Protein AF-A0A956GKR4-F1 (afdb_monomer_lite)

Structure (mmCIF, N/CA/C/O backbone):
data_AF-A0A956GKR4-F1
#
_entry.id   AF-A0A956GKR4-F1
#
loop_
_atom_site.group_PDB
_atom_site.id
_atom_site.type_symbol
_atom_site.label_atom_id
_atom_site.label_alt_id
_atom_site.label_comp_id
_atom_site.label_asym_id
_atom_site.label_entity_id
_atom_site.label_seq_id
_atom_site.pdbx_PDB_ins_code
_atom_site.Cartn_x
_atom_site.Cartn_y
_atom_site.Cartn_z
_atom_site.occupancy
_atom_site.B_iso_or_equiv
_atom_site.auth_seq_id
_atom_site.auth_comp_id
_atom_site.auth_asym_id
_atom_site.auth_atom_id
_atom_site.pdbx_PDB_model_num
ATOM 1 N N . ASP A 1 1 ? 2.010 16.817 -21.336 1.00 62.50 1 ASP A N 1
ATOM 2 C CA . ASP A 1 1 ? 2.614 15.878 -20.380 1.00 62.50 1 ASP A CA 1
ATOM 3 C C . ASP A 1 1 ? 1.506 14.964 -19.866 1.00 62.50 1 ASP A C 1
ATOM 5 O O . ASP A 1 1 ? 0.380 15.438 -19.723 1.00 62.50 1 ASP A O 1
ATOM 9 N N . ALA A 1 2 ? 1.746 13.662 -19.707 1.00 58.62 2 ALA A N 1
ATOM 10 C CA . ALA A 1 2 ? 0.707 12.741 -19.226 1.00 58.62 2 ALA A CA 1
ATOM 11 C C . ALA A 1 2 ? 0.366 12.996 -17.746 1.00 58.62 2 ALA A C 1
ATOM 13 O O . ALA A 1 2 ? -0.744 12.688 -17.323 1.00 58.62 2 ALA A O 1
ATOM 14 N N . LEU A 1 3 ? 1.290 13.628 -17.016 1.00 61.81 3 LEU A N 1
ATOM 15 C CA . LEU A 1 3 ? 1.188 13.967 -15.597 1.00 61.81 3 LEU A CA 1
ATOM 16 C C . LEU A 1 3 ? 1.041 15.476 -15.347 1.00 61.81 3 LEU A C 1
ATOM 18 O O . LEU A 1 3 ? 1.285 15.950 -14.243 1.00 61.81 3 LEU A O 1
ATOM 22 N N . ASP A 1 4 ? 0.606 16.232 -16.360 1.00 69.06 4 ASP A N 1
ATOM 23 C CA . ASP A 1 4 ? 0.391 17.675 -16.233 1.00 69.06 4 ASP A CA 1
ATOM 24 C C . ASP A 1 4 ? -0.663 17.986 -15.147 1.00 69.06 4 ASP A C 1
ATOM 26 O O . ASP A 1 4 ? -1.840 17.670 -15.350 1.00 69.06 4 ASP A O 1
ATOM 30 N N . PRO A 1 5 ? -0.297 18.635 -14.022 1.00 64.94 5 PRO A N 1
ATOM 31 C CA . PRO A 1 5 ? -1.234 18.940 -12.944 1.00 64.94 5 PRO A CA 1
ATOM 32 C C . PRO A 1 5 ? -2.287 19.984 -13.340 1.00 64.94 5 PRO A C 1
ATOM 34 O O . PRO A 1 5 ? -3.280 20.139 -12.632 1.00 64.94 5 PRO A O 1
ATOM 37 N N . ALA A 1 6 ? -2.113 20.694 -14.462 1.00 76.50 6 ALA A N 1
ATOM 38 C CA . ALA A 1 6 ? -3.145 21.576 -15.004 1.00 76.50 6 ALA A CA 1
ATOM 39 C C . ALA A 1 6 ? -4.349 20.798 -15.567 1.00 76.50 6 ALA A C 1
ATOM 41 O O . ALA A 1 6 ? -5.410 21.384 -15.795 1.00 76.50 6 ALA A O 1
ATOM 42 N N . ARG A 1 7 ? -4.204 19.485 -15.792 1.00 76.44 7 ARG A N 1
ATOM 43 C CA . ARG A 1 7 ? -5.294 18.604 -16.213 1.00 76.44 7 ARG A CA 1
ATOM 44 C C . ARG A 1 7 ? -6.119 18.184 -14.988 1.00 76.44 7 ARG A C 1
ATOM 46 O O . ARG A 1 7 ? -5.559 17.559 -14.085 1.00 76.44 7 ARG A O 1
ATOM 53 N N . PRO A 1 8 ? -7.432 18.474 -14.936 1.00 72.38 8 PRO A N 1
ATOM 54 C CA . PRO A 1 8 ? -8.274 18.159 -13.777 1.00 72.38 8 PRO A CA 1
ATOM 55 C C . PRO A 1 8 ? -8.243 16.681 -13.374 1.00 72.38 8 PRO A C 1
ATOM 57 O O . PRO A 1 8 ? -8.244 16.357 -12.188 1.00 72.38 8 PRO A O 1
ATOM 60 N N . GLU A 1 9 ? -8.167 15.784 -14.357 1.00 68.38 9 GLU A N 1
ATOM 61 C CA . GLU A 1 9 ? -8.080 14.343 -14.144 1.00 68.38 9 GLU A CA 1
ATOM 62 C C . GLU A 1 9 ? -6.763 13.906 -13.495 1.00 68.38 9 GLU A C 1
ATOM 64 O O . GLU A 1 9 ? -6.751 12.895 -12.810 1.00 68.38 9 GLU A O 1
ATOM 69 N N . VAL A 1 10 ? -5.677 14.667 -13.666 1.00 65.88 10 VAL A N 1
ATOM 70 C CA . VAL A 1 10 ? -4.372 14.406 -13.039 1.00 65.88 10 VAL A CA 1
ATOM 71 C C . VAL A 1 10 ? -4.286 15.074 -11.668 1.00 65.88 10 VAL A C 1
ATOM 73 O O . VAL A 1 10 ? -3.744 14.492 -10.729 1.00 65.88 10 VAL A O 1
ATOM 76 N N . ALA A 1 11 ? -4.861 16.272 -11.523 1.00 66.56 11 ALA A N 1
ATOM 77 C CA . ALA A 1 11 ? -4.880 17.012 -10.264 1.00 66.56 11 ALA A CA 1
ATOM 78 C C . ALA A 1 11 ? -5.509 16.198 -9.119 1.00 66.56 11 ALA A C 1
ATOM 80 O O . ALA A 1 11 ? -5.019 16.239 -7.995 1.00 66.56 11 ALA A O 1
ATOM 81 N N . ALA A 1 12 ? -6.535 15.393 -9.415 1.00 61.25 12 ALA A N 1
ATOM 82 C CA . ALA A 1 12 ? -7.174 14.512 -8.437 1.00 61.25 12 ALA A CA 1
ATOM 83 C C . ALA A 1 12 ? -6.245 13.404 -7.893 1.00 61.25 12 ALA A C 1
ATOM 85 O O . ALA A 1 12 ? -6.432 12.953 -6.763 1.00 61.25 12 ALA A O 1
ATOM 86 N N . PHE A 1 13 ? -5.222 12.988 -8.651 1.00 63.50 13 PHE A N 1
ATOM 87 C CA . PHE A 1 13 ? -4.235 11.998 -8.198 1.00 63.50 13 PHE A CA 1
ATOM 88 C C . PHE A 1 13 ? -3.152 12.603 -7.294 1.00 63.50 13 PHE A C 1
ATOM 90 O O . PHE A 1 13 ? -2.460 11.868 -6.588 1.00 63.50 13 PHE A O 1
ATOM 97 N N . ARG A 1 14 ? -3.005 13.934 -7.277 1.00 70.62 14 ARG A N 1
ATOM 98 C CA . ARG A 1 14 ? -1.993 14.647 -6.489 1.00 70.62 14 ARG A CA 1
ATOM 99 C C . ARG A 1 14 ? -2.631 15.307 -5.271 1.00 70.62 14 ARG A C 1
ATOM 101 O O . ARG A 1 14 ? -3.034 16.465 -5.305 1.00 70.62 14 ARG A O 1
ATOM 108 N N . ARG A 1 15 ? -2.701 14.562 -4.166 1.00 71.38 15 ARG A N 1
ATOM 109 C CA . ARG A 1 15 ? -3.055 15.116 -2.849 1.00 71.38 15 ARG A CA 1
ATOM 110 C C . ARG A 1 15 ? -1.782 15.586 -2.128 1.00 71.38 15 ARG A C 1
ATOM 112 O O . ARG A 1 15 ? -0.771 14.885 -2.222 1.00 71.38 15 ARG A O 1
ATOM 119 N N . PRO A 1 16 ? -1.798 16.728 -1.410 1.00 76.12 16 PRO A N 1
ATOM 120 C CA . PRO A 1 16 ? -0.653 17.171 -0.624 1.00 76.12 16 PRO A CA 1
ATOM 121 C C . PRO A 1 16 ? -0.179 16.066 0.310 1.00 76.12 16 PRO A C 1
ATOM 123 O O . PRO A 1 16 ? -0.953 15.513 1.090 1.00 76.12 16 PRO A O 1
ATOM 126 N N . GLY A 1 17 ? 1.099 15.722 0.201 1.00 72.25 17 GLY A N 1
ATOM 127 C CA . GLY A 1 17 ? 1.659 14.633 0.976 1.00 72.25 17 GLY A CA 1
ATOM 128 C C . GLY A 1 17 ? 1.062 13.259 0.649 1.00 72.25 17 GLY A C 1
ATOM 129 O O . GLY A 1 17 ? 0.965 12.425 1.547 1.00 72.25 17 GLY A O 1
ATOM 130 N N . ALA A 1 18 ? 0.681 12.996 -0.599 1.00 77.00 18 ALA A N 1
ATOM 131 C CA . ALA A 1 18 ? 0.476 11.641 -1.102 1.00 77.00 18 ALA A CA 1
ATOM 132 C C . ALA A 1 18 ? 1.811 10.970 -1.470 1.00 77.00 18 ALA A C 1
ATOM 134 O O . ALA A 1 18 ? 2.838 11.628 -1.638 1.00 77.00 18 ALA A O 1
ATOM 135 N N . TRP A 1 19 ? 1.790 9.643 -1.589 1.00 80.44 19 TRP A N 1
ATOM 136 C CA . TRP A 1 19 ? 2.869 8.876 -2.212 1.00 80.44 19 TRP A CA 1
ATOM 137 C C . TRP A 1 19 ? 2.606 8.737 -3.713 1.00 80.44 19 TRP A C 1
ATOM 139 O O . TRP A 1 19 ? 1.470 8.487 -4.112 1.00 80.44 19 TRP A O 1
ATOM 149 N N . LEU A 1 20 ? 3.653 8.863 -4.532 1.00 83.31 20 LEU A N 1
ATOM 150 C CA . LEU A 1 20 ? 3.603 8.537 -5.957 1.00 83.31 20 LEU A CA 1
ATOM 151 C C . LEU A 1 20 ? 4.191 7.145 -6.165 1.00 83.31 20 LEU A C 1
ATOM 153 O O . LEU A 1 20 ? 5.337 6.879 -5.809 1.00 83.31 20 LEU A O 1
ATOM 157 N N . MET A 1 21 ? 3.412 6.261 -6.769 1.00 85.06 21 MET A N 1
ATOM 158 C CA . MET A 1 21 ? 3.828 4.900 -7.065 1.00 85.06 21 MET A CA 1
ATOM 159 C C . MET A 1 21 ? 3.825 4.680 -8.571 1.00 85.06 21 MET A C 1
ATOM 161 O O . MET A 1 21 ? 2.831 4.966 -9.234 1.00 85.06 21 MET A O 1
ATOM 165 N N . ILE A 1 22 ? 4.923 4.148 -9.105 1.00 87.81 22 ILE A N 1
ATOM 166 C CA . ILE A 1 22 ? 5.060 3.809 -10.525 1.00 87.81 22 ILE A CA 1
ATOM 167 C C . ILE A 1 22 ? 5.425 2.334 -10.702 1.00 87.81 22 ILE A C 1
ATOM 169 O O . ILE A 1 22 ? 6.529 1.926 -10.346 1.00 87.81 22 ILE A O 1
ATOM 173 N N . LEU A 1 23 ? 4.498 1.546 -11.250 1.00 89.69 23 LEU A N 1
ATOM 174 C CA . LEU A 1 23 ? 4.730 0.150 -11.612 1.00 89.69 23 LEU A CA 1
ATOM 175 C C . LEU A 1 23 ? 4.866 0.057 -13.128 1.00 89.69 23 LEU A C 1
ATOM 177 O O . LEU A 1 23 ? 3.920 0.358 -13.854 1.00 89.69 23 LEU A O 1
ATOM 181 N N . VAL A 1 24 ? 6.037 -0.359 -13.592 1.00 90.81 24 VAL A N 1
ATOM 182 C CA . VAL A 1 24 ? 6.304 -0.640 -15.003 1.00 90.81 24 VAL A CA 1
ATOM 183 C C . VAL A 1 24 ? 6.349 -2.148 -15.177 1.00 90.81 24 VAL A C 1
ATOM 185 O O . VAL A 1 24 ? 7.103 -2.820 -14.479 1.00 90.81 24 VAL A O 1
ATOM 188 N N . ILE A 1 25 ? 5.538 -2.677 -16.088 1.00 91.06 25 ILE A N 1
ATOM 189 C CA . ILE A 1 25 ? 5.545 -4.092 -16.459 1.00 91.06 25 ILE A CA 1
ATOM 190 C C . ILE A 1 25 ? 5.730 -4.145 -17.967 1.00 91.06 25 ILE A C 1
ATOM 192 O O . ILE A 1 25 ? 4.855 -3.677 -18.694 1.00 91.06 25 ILE A O 1
ATOM 196 N N . ASP A 1 26 ? 6.853 -4.686 -18.422 1.00 92.06 26 ASP A N 1
ATOM 197 C CA . ASP A 1 26 ? 7.157 -4.775 -19.847 1.00 92.06 26 ASP A CA 1
ATOM 198 C C . ASP A 1 26 ? 7.968 -6.038 -20.154 1.00 92.06 26 ASP A C 1
ATOM 200 O O . ASP A 1 26 ? 8.811 -6.451 -19.366 1.00 92.06 26 ASP A O 1
ATOM 204 N N . ALA A 1 27 ? 7.702 -6.679 -21.288 1.00 89.31 27 ALA A N 1
ATOM 205 C CA . ALA A 1 27 ? 8.495 -7.815 -21.754 1.00 89.31 27 ALA A CA 1
ATOM 206 C C . ALA A 1 27 ? 9.755 -7.365 -22.510 1.00 89.31 27 ALA A C 1
ATOM 208 O O . ALA A 1 27 ? 10.691 -8.150 -22.660 1.00 89.31 27 ALA A O 1
ATOM 209 N N . GLU A 1 28 ? 9.776 -6.119 -22.984 1.00 92.38 28 GLU A N 1
ATOM 210 C CA . GLU A 1 28 ? 10.852 -5.532 -23.777 1.00 92.38 28 GLU A CA 1
ATOM 211 C C . GLU A 1 28 ? 11.486 -4.337 -23.039 1.00 92.38 28 GLU A C 1
ATOM 213 O O . GLU A 1 28 ? 10.979 -3.866 -22.020 1.00 92.38 28 GLU A O 1
ATOM 218 N N . ASP A 1 29 ? 12.638 -3.857 -23.521 1.00 92.38 29 ASP A N 1
ATOM 219 C CA . ASP A 1 29 ? 13.209 -2.611 -22.995 1.00 92.38 29 ASP A CA 1
ATOM 220 C C . ASP A 1 29 ? 12.406 -1.398 -23.483 1.00 92.38 29 ASP A C 1
ATOM 222 O O . ASP A 1 29 ? 11.760 -1.420 -24.532 1.00 92.38 29 ASP A O 1
ATOM 226 N N . ASP A 1 30 ? 12.501 -0.301 -22.741 1.00 90.06 30 ASP A N 1
ATOM 227 C CA . ASP A 1 30 ? 11.805 0.939 -23.056 1.00 90.06 30 ASP A CA 1
ATOM 228 C C . ASP A 1 30 ? 12.262 1.515 -24.410 1.00 90.06 30 ASP A C 1
ATOM 230 O O . ASP A 1 30 ? 13.403 1.946 -24.570 1.00 90.06 30 ASP A O 1
ATOM 234 N N . ALA A 1 31 ? 11.349 1.591 -25.381 1.00 92.25 31 ALA A N 1
ATOM 235 C CA . ALA A 1 31 ? 11.601 2.162 -26.708 1.00 92.25 31 ALA A CA 1
ATOM 236 C C . ALA A 1 31 ? 11.274 3.666 -26.807 1.00 92.25 31 ALA A C 1
ATOM 238 O O . ALA A 1 31 ? 11.209 4.226 -27.908 1.00 92.25 31 ALA A O 1
ATOM 239 N N . SER A 1 32 ? 11.021 4.337 -25.681 1.00 88.56 32 SER A N 1
ATOM 240 C CA . SER A 1 32 ? 10.609 5.737 -25.683 1.00 88.56 32 SER A CA 1
ATOM 241 C C . SER A 1 32 ? 11.688 6.688 -26.241 1.00 88.56 32 SER A C 1
ATOM 243 O O . SER A 1 32 ? 12.897 6.444 -26.138 1.00 88.56 32 SER A O 1
ATOM 245 N N . PRO A 1 33 ? 11.277 7.820 -26.846 1.00 88.62 33 PRO A N 1
ATOM 246 C CA . PRO A 1 33 ? 12.205 8.732 -27.515 1.00 88.62 33 PRO A CA 1
ATOM 247 C C . PRO A 1 33 ? 13.084 9.540 -26.548 1.00 88.62 33 PRO A C 1
ATOM 249 O O . PRO A 1 33 ? 14.115 10.070 -26.961 1.00 88.62 33 PRO A O 1
ATOM 252 N N . LEU A 1 34 ? 12.687 9.672 -25.279 1.00 88.94 34 LEU A N 1
ATOM 253 C CA . LEU A 1 34 ? 13.453 10.397 -24.261 1.00 88.94 34 LEU A CA 1
ATOM 254 C C . LEU A 1 34 ? 14.317 9.427 -23.462 1.00 88.94 34 LEU A C 1
ATOM 256 O O . LEU A 1 34 ? 14.002 8.252 -23.380 1.00 88.94 34 LEU A O 1
ATOM 260 N N . ALA A 1 35 ? 15.401 9.901 -22.852 1.00 88.56 35 ALA A N 1
ATOM 261 C CA . ALA A 1 35 ? 16.189 9.066 -21.950 1.00 88.56 35 ALA A CA 1
ATOM 262 C C . ALA A 1 35 ? 15.396 8.730 -20.673 1.00 88.56 35 ALA A C 1
ATOM 264 O O . ALA A 1 35 ? 14.658 9.571 -20.162 1.00 88.56 35 ALA A O 1
ATOM 265 N N . ALA A 1 36 ? 15.625 7.544 -20.104 1.00 88.50 36 ALA A N 1
ATOM 266 C CA . ALA A 1 36 ? 15.034 7.112 -18.833 1.00 88.50 36 ALA A CA 1
ATOM 267 C C . ALA A 1 36 ? 15.203 8.146 -17.698 1.00 88.50 36 ALA A C 1
ATOM 269 O O . ALA A 1 36 ? 14.283 8.390 -16.916 1.00 88.50 36 ALA A O 1
ATOM 270 N N . THR A 1 37 ? 16.356 8.823 -17.649 1.00 85.56 37 THR A N 1
ATOM 271 C CA . THR A 1 37 ? 16.635 9.891 -16.679 1.00 85.56 37 THR A CA 1
ATOM 272 C C . THR A 1 37 ? 15.709 11.096 -16.833 1.00 85.56 37 THR A C 1
ATOM 274 O O . THR A 1 37 ? 15.316 11.677 -15.828 1.00 85.56 37 THR A O 1
ATOM 277 N N . ALA A 1 38 ? 15.300 11.444 -18.056 1.00 87.31 38 ALA A N 1
ATOM 278 C CA . ALA A 1 38 ? 14.391 12.563 -18.301 1.00 87.31 38 ALA A CA 1
ATOM 279 C C . ALA A 1 38 ? 12.978 12.273 -17.767 1.00 87.31 38 ALA A C 1
ATOM 281 O O . ALA A 1 38 ? 12.342 13.161 -17.198 1.00 87.31 38 ALA A O 1
ATOM 282 N N . TYR A 1 39 ? 12.507 11.026 -17.884 1.00 86.88 39 TYR A N 1
ATOM 283 C CA . TYR A 1 39 ? 11.255 10.601 -17.251 1.00 86.88 39 TYR A CA 1
ATOM 284 C C . TYR A 1 39 ? 11.360 10.646 -15.729 1.00 86.88 39 TYR A C 1
ATOM 286 O O . TYR A 1 39 ? 10.490 11.215 -15.073 1.00 86.88 39 TYR A O 1
ATOM 294 N N . ALA A 1 40 ? 12.447 10.119 -15.159 1.00 88.12 40 ALA A N 1
ATOM 295 C CA . ALA A 1 40 ? 12.669 10.172 -13.717 1.00 88.12 40 ALA A CA 1
ATOM 296 C C . ALA A 1 40 ? 12.721 11.618 -13.185 1.00 88.12 40 ALA A C 1
ATOM 298 O O . ALA A 1 40 ? 12.156 11.919 -12.135 1.00 88.12 40 ALA A O 1
ATOM 299 N N . GLU A 1 41 ? 13.352 12.538 -13.917 1.00 87.19 41 GLU A N 1
ATOM 300 C CA . GLU A 1 41 ? 13.383 13.967 -13.587 1.00 87.19 41 GLU A CA 1
ATOM 301 C C . GLU A 1 41 ? 12.014 14.643 -13.692 1.00 87.19 41 GLU A C 1
ATOM 303 O O . GLU A 1 41 ? 11.711 15.519 -12.883 1.00 87.19 41 GLU A O 1
ATOM 308 N N . ALA A 1 42 ? 11.179 14.267 -14.664 1.00 84.75 42 ALA A N 1
ATOM 309 C CA . ALA A 1 42 ? 9.797 14.741 -14.731 1.00 84.75 42 ALA A CA 1
ATOM 310 C C . ALA A 1 42 ? 9.008 14.289 -13.493 1.00 84.75 42 ALA A C 1
ATOM 312 O O . ALA A 1 42 ? 8.490 15.122 -12.757 1.00 84.75 42 ALA A O 1
ATOM 313 N N . LEU A 1 43 ? 9.064 12.998 -13.169 1.00 84.69 43 LEU A N 1
ATOM 314 C CA . LEU A 1 43 ? 8.359 12.418 -12.022 1.00 84.69 43 LEU A CA 1
ATOM 315 C C . LEU A 1 43 ? 8.797 13.007 -10.681 1.00 84.69 43 LEU A C 1
ATOM 317 O O . LEU A 1 43 ? 7.972 13.245 -9.807 1.00 84.69 43 LEU A O 1
ATOM 321 N N . ARG A 1 44 ? 10.093 13.282 -10.509 1.00 82.19 44 ARG A N 1
ATOM 322 C CA . ARG A 1 44 ? 10.608 13.947 -9.303 1.00 82.19 44 ARG A CA 1
ATOM 323 C C . ARG A 1 44 ? 10.160 15.402 -9.184 1.00 82.19 44 ARG A C 1
ATOM 325 O O . ARG A 1 44 ? 10.064 15.888 -8.067 1.00 82.19 44 ARG A O 1
ATOM 332 N N . ARG A 1 45 ? 9.928 16.104 -10.301 1.00 81.81 45 ARG A N 1
ATOM 333 C CA . ARG A 1 45 ? 9.341 17.457 -10.287 1.00 81.81 45 ARG A CA 1
ATOM 334 C C . ARG A 1 45 ? 7.850 17.414 -9.965 1.00 81.81 45 ARG A C 1
ATOM 336 O O . ARG A 1 45 ? 7.339 18.339 -9.341 1.00 81.81 45 ARG A O 1
ATOM 343 N N . ASP A 1 46 ? 7.182 16.345 -10.380 1.00 74.88 46 ASP A N 1
ATOM 344 C CA . ASP A 1 46 ? 5.761 16.128 -10.123 1.00 74.88 46 ASP A CA 1
ATOM 345 C C . ASP A 1 46 ? 5.478 15.538 -8.736 1.00 74.88 46 ASP A C 1
ATOM 347 O O . ASP A 1 46 ? 4.340 15.559 -8.281 1.00 74.88 46 ASP A O 1
ATOM 351 N N . ALA A 1 47 ? 6.482 15.038 -8.025 1.00 76.25 47 ALA A N 1
ATOM 352 C CA . ALA A 1 47 ? 6.349 14.687 -6.621 1.00 76.25 47 ALA A CA 1
ATOM 353 C C . ALA A 1 47 ? 6.684 15.905 -5.750 1.00 76.25 47 ALA A C 1
ATOM 355 O O . ALA A 1 47 ? 7.778 16.457 -5.847 1.00 76.25 47 ALA A O 1
ATOM 356 N N . ASP A 1 48 ? 5.772 16.295 -4.855 1.00 73.69 48 ASP A N 1
ATOM 357 C CA . ASP A 1 48 ? 6.022 17.388 -3.899 1.00 73.69 48 ASP A CA 1
ATOM 358 C C . ASP A 1 48 ? 7.222 17.075 -2.975 1.00 73.69 48 ASP A C 1
ATOM 360 O O . ASP A 1 48 ? 7.902 17.979 -2.492 1.00 73.69 48 ASP A O 1
ATOM 364 N N . ASP A 1 49 ? 7.501 15.784 -2.760 1.00 80.69 49 ASP A N 1
ATOM 365 C CA . ASP A 1 49 ? 8.664 15.262 -2.046 1.00 80.69 49 ASP A CA 1
ATOM 366 C C . ASP A 1 49 ? 9.242 14.043 -2.804 1.00 80.69 49 ASP A C 1
ATOM 368 O O . ASP A 1 49 ? 8.606 12.984 -2.845 1.00 80.69 49 ASP A O 1
ATOM 372 N N . PRO A 1 50 ? 10.457 14.138 -3.381 1.00 79.38 50 PRO A N 1
ATOM 373 C CA . PRO A 1 50 ? 11.093 13.039 -4.111 1.00 79.38 50 PRO A CA 1
ATOM 374 C C . PRO A 1 50 ? 11.343 11.776 -3.276 1.00 79.38 50 PRO A C 1
ATOM 376 O O . PRO A 1 50 ? 11.512 10.696 -3.841 1.00 79.38 50 PRO A O 1
ATOM 379 N N . SER A 1 51 ? 11.382 11.882 -1.942 1.00 80.19 51 SER A N 1
ATOM 380 C CA . SER A 1 51 ? 11.514 10.721 -1.050 1.00 80.19 51 SER A CA 1
ATOM 381 C C . SER A 1 51 ? 10.238 9.873 -0.976 1.00 80.19 51 SER A C 1
ATOM 383 O O . SER A 1 51 ? 10.271 8.748 -0.471 1.00 80.19 51 SER A O 1
ATOM 385 N N . ARG A 1 52 ? 9.133 10.389 -1.528 1.00 79.75 52 ARG A N 1
ATOM 386 C CA . ARG A 1 52 ? 7.802 9.772 -1.534 1.00 79.75 52 ARG A CA 1
ATOM 387 C C . ARG A 1 52 ? 7.427 9.155 -2.877 1.00 79.75 52 ARG A C 1
ATOM 389 O O . ARG A 1 52 ? 6.244 8.977 -3.170 1.00 79.75 52 ARG A O 1
ATOM 396 N N . VAL A 1 53 ? 8.433 8.828 -3.684 1.00 85.56 53 VAL A N 1
ATOM 397 C CA . VAL A 1 53 ? 8.269 8.104 -4.944 1.00 85.56 53 VAL A CA 1
ATOM 398 C C . VAL A 1 53 ? 8.734 6.663 -4.763 1.00 85.56 53 VAL A C 1
ATOM 400 O O . VAL A 1 53 ? 9.854 6.428 -4.309 1.00 85.56 53 VAL A O 1
ATOM 403 N N . ILE A 1 54 ? 7.881 5.706 -5.122 1.00 87.06 54 ILE A N 1
ATOM 404 C CA . ILE A 1 54 ? 8.187 4.271 -5.134 1.00 87.06 54 ILE A CA 1
ATOM 405 C C . ILE A 1 54 ? 8.127 3.780 -6.576 1.00 87.06 54 ILE A C 1
ATOM 407 O O . ILE A 1 54 ? 7.158 4.051 -7.287 1.00 87.06 54 ILE A O 1
ATOM 411 N N . VAL A 1 55 ? 9.152 3.043 -6.998 1.00 90.44 55 VAL A N 1
ATOM 412 C CA . VAL A 1 55 ? 9.250 2.501 -8.355 1.00 90.44 55 VAL A CA 1
ATOM 413 C C . VAL A 1 55 ? 9.396 0.986 -8.319 1.00 90.44 55 VAL A C 1
ATOM 415 O O . VAL A 1 55 ? 10.287 0.446 -7.672 1.00 90.44 55 VAL A O 1
ATOM 418 N N . GLY A 1 56 ? 8.524 0.298 -9.041 1.00 92.00 56 GLY A N 1
ATOM 419 C CA . GLY A 1 56 ? 8.593 -1.133 -9.278 1.00 92.00 56 GLY A CA 1
ATOM 420 C C . GLY A 1 56 ? 8.728 -1.378 -10.768 1.00 92.00 56 GLY A C 1
ATOM 421 O O . GLY A 1 56 ? 7.968 -0.819 -11.554 1.00 92.00 56 GLY A O 1
ATOM 422 N N . VAL A 1 57 ? 9.694 -2.196 -11.162 1.00 93.00 57 VAL A N 1
ATOM 423 C CA . VAL A 1 57 ? 9.895 -2.592 -12.555 1.00 93.00 57 VAL A CA 1
ATOM 424 C C . VAL A 1 57 ? 9.862 -4.110 -12.642 1.00 93.00 57 VAL A C 1
ATOM 426 O O . VAL A 1 57 ? 10.639 -4.797 -11.986 1.00 93.00 57 VAL A O 1
ATOM 429 N N . VAL A 1 58 ? 8.962 -4.630 -13.461 1.00 92.88 58 VAL A N 1
ATOM 430 C CA . VAL A 1 58 ? 8.849 -6.044 -13.808 1.00 92.88 58 VAL A CA 1
ATOM 431 C C . VAL A 1 58 ? 9.197 -6.148 -15.284 1.00 92.88 58 VAL A C 1
ATOM 433 O O . VAL A 1 58 ? 8.380 -5.800 -16.133 1.00 92.88 58 VAL A O 1
ATOM 436 N N . ALA A 1 59 ? 10.430 -6.540 -15.589 1.00 94.31 59 ALA A N 1
ATOM 437 C CA . ALA A 1 59 ? 10.921 -6.549 -16.962 1.00 94.31 59 ALA A CA 1
ATOM 438 C C . ALA A 1 59 ? 12.004 -7.596 -17.196 1.00 94.31 59 ALA A C 1
ATOM 440 O O . ALA A 1 59 ? 12.437 -8.264 -16.260 1.00 94.31 59 ALA A O 1
ATOM 441 N N . ASP A 1 60 ? 12.463 -7.753 -18.435 1.00 92.94 60 ASP A N 1
ATOM 442 C CA . ASP A 1 60 ? 13.713 -8.471 -18.684 1.00 92.94 60 ASP A CA 1
ATOM 443 C C . ASP A 1 60 ? 14.866 -7.745 -17.955 1.00 92.94 60 ASP A C 1
ATOM 445 O O . ASP A 1 60 ? 15.037 -6.531 -18.078 1.00 92.94 60 ASP A O 1
ATOM 449 N N . LEU A 1 61 ? 15.676 -8.470 -17.176 1.00 89.56 61 LEU A N 1
ATOM 450 C CA . LEU A 1 61 ? 16.818 -7.884 -16.458 1.00 89.56 61 LEU A CA 1
ATOM 451 C C . LEU A 1 61 ? 17.909 -7.357 -17.407 1.00 89.56 61 LEU A C 1
ATOM 453 O O . LEU A 1 61 ? 18.753 -6.560 -16.996 1.00 89.56 61 LEU A O 1
ATOM 457 N N . GLY A 1 62 ? 17.884 -7.783 -18.670 1.00 93.00 62 GLY A N 1
ATOM 458 C CA . GLY A 1 62 ? 18.697 -7.275 -19.766 1.00 93.00 62 GLY A CA 1
ATOM 459 C C . GLY A 1 62 ? 18.184 -5.980 -20.401 1.00 93.00 62 GLY A C 1
ATOM 460 O O . GLY A 1 62 ? 18.768 -5.572 -21.398 1.00 93.00 62 GLY A O 1
ATOM 461 N N . ALA A 1 63 ? 17.140 -5.338 -19.862 1.00 95.25 63 ALA A N 1
ATOM 462 C CA . ALA A 1 63 ? 16.581 -4.070 -20.339 1.00 95.25 63 ALA A CA 1
ATOM 463 C C . ALA A 1 63 ? 17.318 -2.847 -19.731 1.00 95.25 63 ALA A C 1
ATOM 465 O O . ALA A 1 63 ? 16.975 -2.396 -18.629 1.00 95.25 63 ALA A O 1
ATOM 466 N N . PRO A 1 64 ? 18.366 -2.291 -20.383 1.00 94.50 64 PRO A N 1
ATOM 467 C CA . PRO A 1 64 ? 19.214 -1.263 -19.779 1.00 94.50 64 PRO A CA 1
ATOM 468 C C . PRO A 1 64 ? 18.491 0.058 -19.510 1.00 94.50 64 PRO A C 1
ATOM 470 O O . PRO A 1 64 ? 18.865 0.764 -18.570 1.00 94.50 64 PRO A O 1
ATOM 473 N N . ARG A 1 65 ? 17.485 0.432 -20.309 1.00 94.81 65 ARG A N 1
ATOM 474 C CA . ARG A 1 65 ? 16.788 1.710 -20.119 1.00 94.81 65 ARG A CA 1
ATOM 475 C C . ARG A 1 65 ? 15.810 1.631 -18.958 1.00 94.81 65 ARG A C 1
ATOM 477 O O . ARG A 1 65 ? 15.802 2.537 -18.125 1.00 94.81 65 ARG A O 1
ATOM 484 N N . LEU A 1 66 ? 15.075 0.529 -18.837 1.00 93.94 66 LEU A N 1
ATOM 485 C CA . LEU A 1 66 ? 14.240 0.261 -17.662 1.00 93.94 66 LEU A CA 1
ATOM 486 C C . LEU A 1 66 ? 15.072 0.132 -16.381 1.00 93.94 66 LEU A C 1
ATOM 488 O O . LEU A 1 66 ? 14.690 0.667 -15.338 1.00 93.94 66 LEU A O 1
ATOM 492 N N . ARG A 1 67 ? 16.261 -0.478 -16.463 1.00 94.25 67 ARG A N 1
ATOM 493 C CA . ARG A 1 67 ? 17.207 -0.503 -15.343 1.00 94.25 67 ARG A CA 1
ATOM 494 C C . ARG A 1 67 ? 17.654 0.903 -14.942 1.00 94.25 67 ARG A C 1
ATOM 496 O O . ARG A 1 67 ? 17.585 1.254 -13.767 1.00 94.25 67 ARG A O 1
ATOM 503 N N . ALA A 1 68 ? 18.057 1.724 -15.912 1.00 93.88 68 ALA A N 1
ATOM 504 C CA . ALA A 1 68 ? 18.457 3.108 -15.665 1.00 93.88 68 ALA A CA 1
ATOM 505 C C . ALA A 1 68 ? 17.314 3.953 -15.074 1.00 93.88 68 ALA A C 1
ATOM 507 O O . ALA A 1 68 ? 17.564 4.832 -14.248 1.00 93.88 68 ALA A O 1
ATOM 508 N N . PHE A 1 69 ? 16.066 3.681 -15.468 1.00 94.12 69 PHE A N 1
ATOM 509 C CA . PHE A 1 69 ? 14.886 4.297 -14.869 1.00 94.12 69 PHE A CA 1
ATOM 510 C C . PHE A 1 69 ? 14.743 3.920 -13.389 1.00 94.12 69 PHE A C 1
ATOM 512 O O . PHE A 1 69 ? 14.637 4.812 -12.551 1.00 94.12 69 PHE A O 1
ATOM 519 N N . ALA A 1 70 ? 14.798 2.627 -13.052 1.00 92.56 70 ALA A N 1
ATOM 520 C CA . ALA A 1 70 ? 14.724 2.159 -11.666 1.00 92.56 70 ALA A CA 1
ATOM 521 C C . ALA A 1 70 ? 15.866 2.729 -10.803 1.00 92.56 70 ALA A C 1
ATOM 523 O O . ALA A 1 70 ? 15.623 3.258 -9.716 1.00 92.56 70 ALA A O 1
ATOM 524 N N . ASP A 1 71 ? 17.101 2.708 -11.313 1.00 92.75 71 ASP A N 1
ATOM 525 C CA . ASP A 1 71 ? 18.294 3.208 -10.614 1.00 92.75 71 ASP A CA 1
ATOM 526 C C . ASP A 1 71 ? 18.247 4.726 -10.359 1.00 92.75 71 ASP A C 1
ATOM 528 O O . ASP A 1 71 ? 18.898 5.233 -9.441 1.00 92.75 71 ASP A O 1
ATOM 532 N N . ALA A 1 72 ? 17.414 5.467 -11.097 1.00 92.00 72 ALA A N 1
ATOM 533 C CA . ALA A 1 72 ? 17.119 6.860 -10.792 1.00 92.00 72 ALA A CA 1
ATOM 534 C C . ALA A 1 72 ? 16.278 7.034 -9.508 1.00 92.00 72 ALA A C 1
ATOM 536 O O . ALA A 1 72 ? 15.990 8.162 -9.124 1.00 92.00 72 ALA A O 1
ATOM 537 N N . PHE A 1 73 ? 15.907 5.983 -8.779 1.00 90.00 73 PHE A N 1
ATOM 538 C CA . PHE A 1 73 ? 15.178 6.080 -7.506 1.00 90.00 73 PHE A CA 1
ATOM 539 C C . PHE A 1 73 ? 15.864 5.241 -6.415 1.00 90.00 73 PHE A C 1
ATOM 541 O O . PHE A 1 73 ? 15.283 4.285 -5.901 1.00 90.00 73 PHE A O 1
ATOM 548 N N . PRO A 1 74 ? 17.110 5.573 -6.021 1.00 78.25 74 PRO A N 1
ATOM 549 C CA . PRO A 1 74 ? 18.022 4.662 -5.315 1.00 78.25 74 PRO A CA 1
ATOM 550 C C . PRO A 1 74 ? 17.528 4.156 -3.951 1.00 78.25 74 PRO A C 1
ATOM 552 O O . PRO A 1 74 ? 17.979 3.115 -3.489 1.00 78.25 74 PRO A O 1
ATOM 555 N N . ASN A 1 75 ? 16.599 4.862 -3.303 1.00 74.19 75 ASN A N 1
ATOM 556 C CA . ASN A 1 75 ? 16.138 4.519 -1.955 1.00 74.19 75 ASN A CA 1
ATOM 557 C C . ASN A 1 75 ? 14.840 3.693 -1.930 1.00 74.19 75 ASN A C 1
ATOM 559 O O . ASN A 1 75 ? 14.450 3.222 -0.858 1.00 74.19 75 ASN A O 1
ATOM 563 N N . ARG A 1 76 ? 14.134 3.580 -3.064 1.00 77.00 76 ARG A N 1
ATOM 564 C CA . ARG A 1 76 ? 12.757 3.057 -3.154 1.00 77.00 76 ARG A CA 1
ATOM 565 C C . ARG A 1 76 ? 12.448 2.486 -4.546 1.00 77.00 76 ARG A C 1
ATOM 567 O O . ARG A 1 76 ? 11.366 2.718 -5.083 1.00 77.00 76 ARG A O 1
ATOM 574 N N . ASN A 1 77 ? 13.400 1.766 -5.136 1.00 88.81 77 ASN A N 1
ATOM 575 C CA . ASN A 1 77 ? 13.167 1.017 -6.367 1.00 88.81 77 ASN A CA 1
ATOM 576 C C . ASN A 1 77 ? 13.333 -0.486 -6.151 1.00 88.81 77 ASN A C 1
ATOM 578 O O . ASN A 1 77 ? 14.100 -0.916 -5.290 1.00 88.81 77 ASN A O 1
ATOM 582 N N . ALA A 1 78 ? 12.636 -1.261 -6.970 1.00 88.31 78 ALA A N 1
ATOM 583 C CA . ALA A 1 78 ? 12.914 -2.668 -7.167 1.00 88.31 78 ALA A CA 1
ATOM 584 C C . ALA A 1 78 ? 12.743 -3.013 -8.648 1.00 88.31 78 ALA A C 1
ATOM 586 O O . ALA A 1 78 ? 11.835 -2.506 -9.309 1.00 88.31 78 ALA A O 1
ATOM 587 N N . MET A 1 79 ? 13.617 -3.877 -9.158 1.00 91.62 79 MET A N 1
ATOM 588 C CA . MET A 1 79 ? 13.521 -4.432 -10.502 1.00 91.62 79 MET A CA 1
ATOM 589 C C . MET A 1 79 ? 13.598 -5.950 -10.409 1.00 91.62 79 MET A C 1
ATOM 591 O O . MET A 1 79 ? 14.525 -6.482 -9.799 1.00 91.62 79 MET A O 1
ATOM 595 N N . VAL A 1 80 ? 12.629 -6.629 -11.009 1.00 91.44 80 VAL A N 1
ATOM 596 C CA . VAL A 1 80 ? 12.487 -8.087 -10.990 1.00 91.44 80 VAL A CA 1
ATOM 597 C C . VAL A 1 80 ? 12.219 -8.611 -12.391 1.00 91.44 80 VAL A C 1
ATOM 599 O O . VAL A 1 80 ? 11.728 -7.884 -13.255 1.00 91.44 80 VAL A O 1
ATOM 602 N N . SER A 1 81 ? 12.585 -9.871 -12.613 1.00 91.19 81 SER A N 1
ATOM 603 C CA . SER A 1 81 ? 12.512 -10.496 -13.929 1.00 91.19 81 SER A CA 1
ATOM 604 C C . SER A 1 81 ? 11.078 -10.881 -14.290 1.00 91.19 81 SER A C 1
ATOM 606 O O . SER A 1 81 ? 10.433 -11.607 -13.537 1.00 91.19 81 SER A O 1
ATOM 608 N N . ILE A 1 82 ? 10.604 -10.471 -15.468 1.00 91.44 82 ILE A N 1
ATOM 609 C CA . ILE A 1 82 ? 9.317 -10.932 -16.021 1.00 91.44 82 ILE A CA 1
ATOM 610 C C . ILE A 1 82 ? 9.381 -12.372 -16.560 1.00 91.44 82 ILE A C 1
ATOM 612 O O . ILE A 1 82 ? 8.358 -13.033 -16.705 1.00 91.44 82 ILE A O 1
ATOM 616 N N . VAL A 1 83 ? 10.586 -12.873 -16.847 1.00 89.94 83 VAL A N 1
ATOM 617 C CA . VAL A 1 83 ? 10.816 -14.230 -17.375 1.00 89.94 83 VAL A CA 1
ATOM 618 C C . VAL A 1 83 ? 11.265 -15.218 -16.296 1.00 89.94 83 VAL A C 1
ATOM 620 O O . VAL A 1 83 ? 11.719 -16.311 -16.621 1.00 89.94 83 VAL A O 1
ATOM 623 N N . ALA A 1 84 ? 11.192 -14.840 -15.016 1.00 84.25 84 ALA A N 1
ATOM 624 C CA . ALA A 1 84 ? 11.471 -15.770 -13.929 1.00 84.25 84 ALA A CA 1
ATOM 625 C C . ALA A 1 84 ? 10.451 -16.921 -13.919 1.00 84.25 84 ALA A C 1
ATOM 627 O O . ALA A 1 84 ? 9.259 -16.716 -14.152 1.00 84.25 84 ALA A O 1
ATOM 628 N N . ASP A 1 85 ? 10.924 -18.127 -13.601 1.00 85.38 85 ASP A N 1
ATOM 629 C CA . ASP A 1 85 ? 10.061 -19.301 -13.417 1.00 85.38 85 ASP A CA 1
ATOM 630 C C . ASP A 1 85 ? 9.194 -19.183 -12.147 1.00 85.38 85 ASP A C 1
ATOM 632 O O . ASP A 1 85 ? 8.135 -19.802 -12.050 1.00 85.38 85 ASP A O 1
ATOM 636 N N . ASP A 1 86 ? 9.634 -18.364 -11.186 1.00 75.12 86 ASP A N 1
ATOM 637 C CA . ASP A 1 86 ? 8.920 -18.012 -9.961 1.00 75.12 86 ASP A CA 1
ATOM 638 C C . ASP A 1 86 ? 8.617 -16.505 -9.948 1.00 75.12 86 ASP A C 1
ATOM 640 O O . ASP A 1 86 ? 9.512 -15.668 -10.047 1.00 75.12 86 ASP A O 1
ATOM 644 N N . TRP A 1 87 ? 7.334 -16.163 -9.838 1.00 78.88 87 TRP A N 1
ATOM 645 C CA . TRP A 1 87 ? 6.832 -14.787 -9.878 1.00 78.88 87 TRP A CA 1
ATOM 646 C C . TRP A 1 87 ? 6.657 -14.183 -8.483 1.00 78.88 87 TRP A C 1
ATOM 648 O O . TRP A 1 87 ? 6.106 -13.091 -8.347 1.00 78.88 87 TRP A O 1
ATOM 658 N N . THR A 1 88 ? 7.104 -14.861 -7.427 1.00 71.56 88 THR A N 1
ATOM 659 C CA . THR A 1 88 ? 6.953 -14.370 -6.052 1.00 71.56 88 THR A CA 1
ATOM 660 C C . THR A 1 88 ? 7.613 -12.994 -5.869 1.00 71.56 88 THR A C 1
ATOM 662 O O . THR A 1 88 ? 6.987 -12.084 -5.318 1.00 71.56 88 THR A O 1
ATOM 665 N N . ASP A 1 89 ? 8.780 -12.782 -6.484 1.00 70.19 89 ASP A N 1
ATOM 666 C CA . ASP A 1 89 ? 9.482 -11.493 -6.529 1.00 70.19 89 ASP A CA 1
ATOM 667 C C . ASP A 1 89 ? 8.664 -10.385 -7.223 1.00 70.19 89 ASP A C 1
ATOM 669 O O . ASP A 1 89 ? 8.628 -9.243 -6.759 1.00 70.19 89 ASP A O 1
ATOM 673 N N . VAL A 1 90 ? 7.940 -10.711 -8.303 1.00 75.62 90 VAL A N 1
ATOM 674 C CA . VAL A 1 90 ? 7.002 -9.786 -8.974 1.00 75.62 90 VAL A CA 1
ATOM 675 C C . VAL A 1 90 ? 5.923 -9.339 -8.008 1.00 75.62 90 VAL A C 1
ATOM 677 O O . VAL A 1 90 ? 5.612 -8.149 -7.915 1.00 75.62 90 VAL A O 1
ATOM 680 N N . VAL A 1 91 ? 5.374 -10.279 -7.242 1.00 72.94 91 VAL A N 1
ATOM 681 C CA . VAL A 1 91 ? 4.366 -9.944 -6.247 1.00 72.94 91 VAL A CA 1
ATOM 682 C C . VAL A 1 91 ? 4.971 -9.105 -5.122 1.00 72.94 91 VAL A C 1
ATOM 684 O O . VAL A 1 91 ? 4.306 -8.185 -4.654 1.00 72.94 91 VAL A O 1
ATOM 687 N N . ALA A 1 92 ? 6.210 -9.353 -4.693 1.00 70.56 92 ALA A N 1
ATOM 688 C CA . ALA A 1 92 ? 6.894 -8.520 -3.703 1.00 70.56 92 ALA A CA 1
ATOM 689 C C . ALA A 1 92 ? 7.078 -7.074 -4.198 1.00 70.56 92 ALA A C 1
ATOM 691 O O . ALA A 1 92 ? 6.766 -6.139 -3.462 1.00 70.56 92 ALA A O 1
ATOM 692 N N . VAL A 1 93 ? 7.470 -6.880 -5.464 1.00 72.94 93 VAL A N 1
ATOM 693 C CA . VAL A 1 93 ? 7.576 -5.552 -6.099 1.00 72.94 93 VAL A CA 1
ATOM 694 C C . VAL A 1 93 ? 6.224 -4.878 -6.258 1.00 72.94 93 VAL A C 1
ATOM 696 O O . VAL A 1 93 ? 6.131 -3.676 -6.037 1.00 72.94 93 VAL A O 1
ATOM 699 N N . ALA A 1 94 ? 5.175 -5.633 -6.582 1.00 69.38 94 ALA A N 1
ATOM 700 C CA . ALA A 1 94 ? 3.809 -5.134 -6.690 1.00 69.38 94 ALA A CA 1
ATOM 701 C C . ALA A 1 94 ? 3.128 -4.925 -5.323 1.00 69.38 94 ALA A C 1
ATOM 703 O O . ALA A 1 94 ? 2.120 -4.234 -5.245 1.00 69.38 94 ALA A O 1
ATOM 704 N N . THR A 1 95 ? 3.642 -5.487 -4.224 1.00 65.12 95 THR A N 1
ATOM 705 C CA . THR A 1 95 ? 2.991 -5.407 -2.901 1.00 65.12 95 THR A CA 1
ATOM 706 C C . THR A 1 95 ? 2.940 -3.974 -2.354 1.00 65.12 95 THR A C 1
ATOM 708 O O . THR A 1 95 ? 1.872 -3.583 -1.891 1.00 65.12 95 THR A O 1
ATOM 711 N N . PRO A 1 96 ? 3.996 -3.143 -2.476 1.00 64.50 96 PRO A N 1
ATOM 712 C CA . PRO A 1 96 ? 3.893 -1.705 -2.237 1.00 64.50 96 PRO A CA 1
ATOM 713 C C . PRO A 1 96 ? 2.857 -1.009 -3.128 1.00 64.50 96 PRO A C 1
ATOM 715 O O . PRO A 1 96 ? 2.264 -0.037 -2.701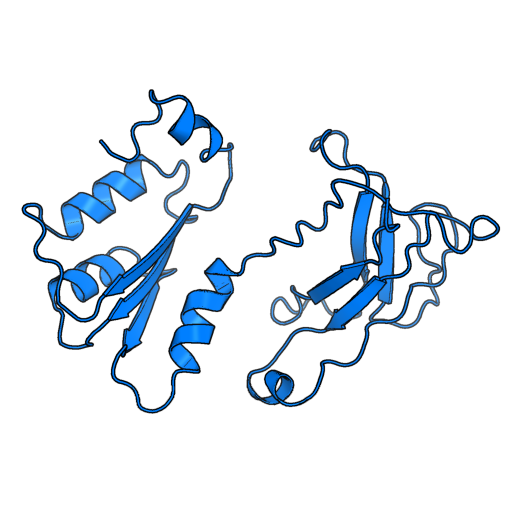 1.00 64.50 96 PRO A O 1
ATOM 718 N N . PHE A 1 97 ? 2.584 -1.499 -4.339 1.00 63.38 97 PHE A N 1
ATOM 719 C CA . PHE A 1 97 ? 1.513 -0.968 -5.204 1.00 63.38 97 PHE A CA 1
ATOM 720 C C . PHE A 1 97 ? 0.130 -1.447 -4.790 1.00 63.38 97 PHE A C 1
ATOM 722 O O . PHE A 1 97 ? -0.861 -0.760 -5.010 1.00 63.38 97 PHE A O 1
ATOM 729 N N . GLY A 1 98 ? 0.088 -2.602 -4.134 1.00 52.62 98 GLY A N 1
ATOM 730 C CA . GLY A 1 98 ? -1.017 -3.058 -3.309 1.00 52.62 98 GLY A CA 1
ATOM 731 C C . GLY A 1 98 ? -1.109 -2.325 -1.969 1.00 52.62 98 GLY A C 1
ATOM 732 O O . GLY A 1 98 ? -1.754 -2.863 -1.068 1.00 52.62 98 GLY A O 1
ATOM 733 N N . LEU A 1 99 ? -0.483 -1.138 -1.828 1.00 43.81 99 LEU A N 1
ATOM 734 C CA . LEU A 1 99 ? -0.815 -0.156 -0.792 1.00 43.81 99 LEU A CA 1
ATOM 735 C C . LEU A 1 99 ? -2.341 -0.130 -0.653 1.00 43.81 99 LEU A C 1
ATOM 737 O O . LEU A 1 99 ? -3.057 0.027 -1.642 1.00 43.81 99 LEU A O 1
ATOM 741 N N . GLY A 1 100 ? -2.808 -0.390 0.567 1.00 45.19 100 GLY A N 1
ATOM 742 C CA . GLY A 1 100 ? -4.188 -0.729 0.876 1.00 45.19 100 GLY A CA 1
ATOM 743 C C . GLY A 1 100 ? -5.209 0.136 0.141 1.00 45.19 100 GLY A C 1
ATOM 744 O O . GLY A 1 100 ? -5.393 1.301 0.460 1.00 45.19 100 GLY A O 1
ATOM 745 N N . ILE A 1 101 ? -5.935 -0.479 -0.797 1.00 38.94 101 ILE A N 1
ATOM 746 C CA . ILE A 1 101 ? -7.315 -0.069 -1.119 1.00 38.94 101 ILE A CA 1
ATOM 747 C C . ILE A 1 101 ? -8.263 -0.498 0.019 1.00 38.94 101 ILE A C 1
ATOM 749 O O . ILE A 1 101 ? -9.432 -0.145 0.045 1.00 38.94 101 ILE A O 1
ATOM 753 N N . VAL A 1 102 ? -7.752 -1.195 1.032 1.00 40.91 102 VAL A N 1
ATOM 754 C CA . VAL A 1 102 ? -8.204 -0.953 2.401 1.00 40.91 102 VAL A CA 1
ATOM 755 C C . VAL A 1 102 ? -7.401 0.221 2.928 1.00 40.91 102 VAL A C 1
ATOM 757 O O . VAL A 1 102 ? -6.483 0.080 3.728 1.00 40.91 102 VAL A O 1
ATOM 760 N N . ASP A 1 103 ? -7.750 1.395 2.410 1.00 50.19 103 ASP A N 1
ATOM 761 C CA . ASP A 1 103 ? -7.758 2.586 3.234 1.00 50.19 103 ASP A CA 1
ATOM 762 C C . ASP A 1 103 ? -8.399 2.116 4.550 1.00 50.19 103 ASP A C 1
ATOM 764 O O . ASP A 1 103 ? -9.446 1.455 4.516 1.00 50.19 103 ASP A O 1
ATOM 768 N N . ASP A 1 104 ? -7.792 2.381 5.711 1.00 60.81 104 ASP A N 1
ATOM 769 C CA . ASP A 1 104 ? -8.480 2.097 6.977 1.00 60.81 104 ASP A CA 1
ATOM 770 C C . ASP A 1 104 ? -9.894 2.713 6.941 1.00 60.81 104 ASP A C 1
ATOM 772 O O . ASP A 1 104 ? -10.811 2.277 7.630 1.00 60.81 104 ASP A O 1
ATOM 776 N N . CYS A 1 105 ? -10.044 3.726 6.091 1.00 72.00 105 CYS A N 1
ATOM 777 C CA . CYS A 1 105 ? -11.263 4.331 5.663 1.00 72.00 105 CYS A CA 1
ATOM 778 C C . CYS A 1 105 ? -12.276 3.406 4.968 1.00 72.00 105 CYS A C 1
ATOM 780 O O . CYS A 1 105 ? -12.197 3.074 3.786 1.00 72.00 105 CYS A O 1
ATOM 782 N N . LEU A 1 106 ? -13.332 3.098 5.708 1.00 76.75 106 LEU A N 1
ATOM 783 C CA . LEU A 1 106 ? -14.550 2.502 5.192 1.00 76.75 106 LEU A CA 1
ATOM 784 C C . LEU A 1 106 ? -15.431 3.627 4.634 1.00 76.75 106 LEU A C 1
ATOM 786 O O . LEU A 1 106 ? -15.980 4.424 5.400 1.00 76.75 106 LEU A O 1
ATOM 790 N N . ALA A 1 107 ? -15.550 3.693 3.303 1.00 69.06 107 ALA A N 1
ATOM 791 C CA . ALA A 1 107 ? -16.409 4.662 2.608 1.00 69.06 107 ALA A CA 1
ATOM 792 C C . ALA A 1 107 ? -17.877 4.543 3.054 1.00 69.06 107 ALA A C 1
ATOM 794 O O . ALA A 1 107 ? -18.574 5.539 3.229 1.00 69.06 107 ALA A O 1
ATOM 795 N N . GLU A 1 108 ? -18.313 3.312 3.319 1.00 70.88 108 GLU A N 1
ATOM 796 C CA . GLU A 1 108 ? -19.578 3.001 3.968 1.00 70.88 108 GLU A CA 1
ATOM 797 C C . GLU A 1 108 ? -19.302 2.112 5.176 1.00 70.88 108 GLU A C 1
ATOM 799 O O . GLU A 1 108 ? -18.548 1.141 5.104 1.00 70.88 108 GLU A O 1
ATOM 804 N N . ALA A 1 109 ? -19.915 2.443 6.308 1.00 71.62 109 ALA A N 1
ATOM 805 C CA . ALA A 1 109 ? -19.914 1.556 7.455 1.00 71.62 109 ALA A CA 1
ATOM 806 C C . ALA A 1 109 ? -21.179 0.701 7.385 1.00 71.62 109 ALA A C 1
ATOM 808 O O . ALA A 1 109 ? -22.282 1.247 7.435 1.00 71.62 109 ALA A O 1
ATOM 809 N N . GLY A 1 110 ? -21.009 -0.617 7.276 1.00 77.88 110 GLY A N 1
ATOM 810 C CA . GLY A 1 110 ? -22.112 -1.570 7.379 1.00 77.88 110 GLY A CA 1
ATOM 811 C C . GLY A 1 110 ? -22.872 -1.462 8.714 1.00 77.88 110 GLY A C 1
ATOM 812 O O . GLY A 1 110 ? -22.531 -0.642 9.579 1.00 77.88 110 GLY A O 1
ATOM 813 N N . PRO A 1 111 ? -23.919 -2.279 8.905 1.00 86.69 111 PRO A N 1
ATOM 814 C CA . PRO A 1 111 ? -24.690 -2.265 10.139 1.00 86.69 111 PRO A CA 1
ATOM 815 C C . PRO A 1 111 ? -23.809 -2.598 11.345 1.00 86.69 111 PRO A C 1
ATOM 817 O O . PRO A 1 111 ? -22.911 -3.437 11.276 1.00 86.69 111 PRO A O 1
ATOM 820 N N . ASP A 1 112 ? -24.096 -1.940 12.467 1.00 90.00 112 ASP A N 1
ATOM 821 C CA . ASP A 1 112 ? -23.485 -2.290 13.742 1.00 90.00 112 ASP A CA 1
ATOM 822 C C . ASP A 1 112 ? -24.022 -3.653 14.198 1.00 90.00 112 ASP A C 1
ATOM 824 O O . ASP A 1 112 ? -25.212 -3.785 14.493 1.00 90.00 112 ASP A O 1
ATOM 828 N N . VAL A 1 113 ? -23.170 -4.677 14.214 1.00 91.06 113 VAL A N 1
ATOM 829 C CA . VAL A 1 113 ? -23.582 -6.061 14.502 1.00 91.06 113 VAL A CA 1
ATOM 830 C C . VAL A 1 113 ? -23.755 -6.344 15.993 1.00 91.06 113 VAL A C 1
ATOM 832 O O . VAL A 1 113 ? -24.284 -7.394 16.355 1.00 91.06 113 VAL A O 1
ATOM 835 N N . ALA A 1 114 ? -23.310 -5.435 16.864 1.00 90.44 114 ALA A N 1
ATOM 836 C CA . ALA A 1 114 ? -23.506 -5.530 18.309 1.00 90.44 114 ALA A CA 1
ATOM 837 C C . ALA A 1 114 ? -23.743 -4.131 18.913 1.00 90.44 114 ALA A C 1
ATOM 839 O O . ALA A 1 114 ? -22.892 -3.610 19.636 1.00 90.44 114 ALA A O 1
ATOM 840 N N . PRO A 1 115 ? -24.909 -3.517 18.629 1.00 92.56 115 PRO A N 1
ATOM 841 C CA . PRO A 1 115 ? -25.214 -2.136 19.014 1.00 92.56 115 PRO A CA 1
ATOM 842 C C . PRO A 1 115 ? -25.410 -1.940 20.527 1.00 92.56 115 PRO A C 1
ATOM 844 O O . PRO A 1 115 ? -25.521 -0.810 20.999 1.00 92.56 115 PRO A O 1
ATOM 847 N N . ASP A 1 116 ? -25.497 -3.026 21.297 1.00 94.25 116 ASP A N 1
ATOM 848 C CA . ASP A 1 116 ? -25.527 -3.020 22.759 1.00 94.25 116 ASP A CA 1
ATOM 849 C C . ASP A 1 116 ? -24.123 -2.941 23.387 1.00 94.25 116 ASP A C 1
ATOM 851 O O . ASP A 1 116 ? -24.001 -2.720 24.595 1.00 94.25 116 ASP A O 1
ATOM 855 N N . GLN A 1 117 ? -23.065 -3.082 22.583 1.00 91.31 117 GLN A N 1
ATOM 856 C CA . GLN A 1 117 ? -21.678 -2.963 23.020 1.00 91.31 117 GLN A CA 1
ATOM 857 C C . GLN A 1 117 ? -21.110 -1.562 22.731 1.00 91.31 117 GLN A C 1
ATOM 859 O O . GLN A 1 117 ? -21.574 -0.862 21.830 1.00 91.31 117 GLN A O 1
ATOM 864 N N . PRO A 1 118 ? -20.097 -1.101 23.489 1.00 92.12 118 PRO A N 1
ATOM 865 C CA . PRO A 1 118 ? -19.495 0.203 23.242 1.00 92.12 118 PRO A CA 1
ATOM 866 C C . PRO A 1 118 ? -18.781 0.291 21.885 1.00 92.12 118 PRO A C 1
ATOM 868 O O . PRO A 1 118 ? -17.846 -0.457 21.607 1.00 92.12 118 PRO A O 1
ATOM 871 N N . GLY A 1 119 ? -19.143 1.304 21.095 1.00 87.69 119 GLY A N 1
ATOM 872 C CA . GLY A 1 119 ? -18.521 1.580 19.797 1.00 87.69 119 GLY A CA 1
ATOM 873 C C . GLY A 1 119 ? -19.042 0.682 18.676 1.00 87.69 119 GLY A C 1
ATOM 874 O O . GLY A 1 119 ? -19.560 -0.399 18.926 1.00 87.69 119 GLY A O 1
ATOM 875 N N . ARG A 1 120 ? -18.882 1.140 17.430 1.00 88.62 120 ARG A N 1
ATOM 876 C CA . ARG A 1 120 ? -19.411 0.440 16.258 1.00 88.62 120 ARG A CA 1
ATOM 877 C C . ARG A 1 120 ? -18.704 -0.896 16.053 1.00 88.62 120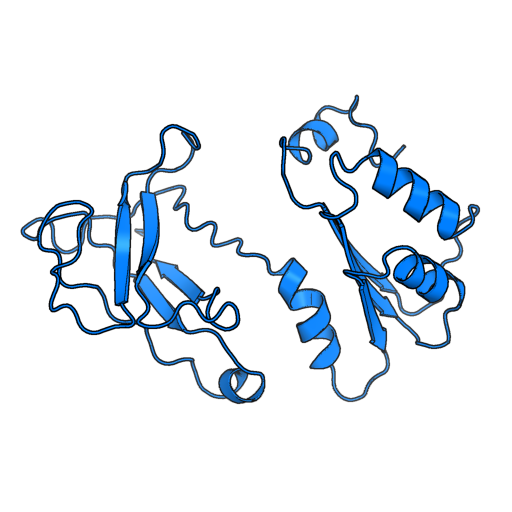 ARG A C 1
ATOM 879 O O . ARG A 1 120 ? -17.479 -0.931 15.938 1.00 88.62 120 ARG A O 1
ATOM 886 N N . GLN A 1 121 ? -19.476 -1.968 15.939 1.00 88.44 121 GLN A N 1
ATOM 887 C CA . GLN A 1 121 ? -18.978 -3.301 15.635 1.00 88.44 121 GLN A CA 1
ATOM 888 C C . GLN A 1 121 ? -19.342 -3.658 14.197 1.00 88.44 121 GLN A C 1
ATOM 890 O O . GLN A 1 121 ? -20.512 -3.689 13.842 1.00 88.44 121 GLN A O 1
ATOM 895 N N . LEU A 1 122 ? -18.349 -3.944 13.361 1.00 88.31 122 LEU A N 1
ATOM 896 C CA . LEU A 1 122 ? -18.577 -4.437 12.002 1.00 88.31 122 LEU A CA 1
ATOM 897 C C . LEU A 1 122 ? -18.163 -5.907 11.912 1.00 88.31 122 LEU A C 1
ATOM 899 O O . LEU A 1 122 ? -17.186 -6.319 12.551 1.00 88.31 122 LEU A O 1
ATOM 903 N N . ASP A 1 123 ? -18.903 -6.689 11.127 1.00 85.75 123 ASP A N 1
ATOM 904 C CA . ASP A 1 123 ? -18.520 -8.062 10.794 1.00 85.75 123 ASP A CA 1
ATOM 905 C C . ASP A 1 123 ? -17.450 -8.028 9.702 1.00 85.75 123 ASP A C 1
ATOM 907 O O . ASP A 1 123 ? -17.739 -7.928 8.508 1.00 85.75 123 ASP A O 1
ATOM 911 N N . CYS A 1 124 ? -16.195 -8.010 10.147 1.00 85.38 124 CYS A N 1
ATOM 912 C CA . CYS A 1 124 ? -15.029 -7.954 9.284 1.00 85.38 124 CYS A CA 1
ATOM 913 C C . CYS A 1 124 ? -14.137 -9.162 9.533 1.00 85.38 124 CYS A C 1
ATOM 915 O O . CYS A 1 124 ? -13.806 -9.494 10.669 1.00 85.38 124 CYS A O 1
ATOM 917 N N . VAL A 1 125 ? -13.680 -9.782 8.454 1.00 86.81 125 VAL A N 1
ATOM 918 C CA . VAL A 1 125 ? -12.566 -10.719 8.501 1.00 86.81 125 VAL A CA 1
ATOM 919 C C . VAL A 1 125 ? -11.295 -9.903 8.334 1.00 86.81 125 VAL A C 1
ATOM 921 O O . VAL A 1 125 ? -10.960 -9.465 7.231 1.00 86.81 125 VAL A O 1
ATOM 924 N N . VAL A 1 126 ? -10.607 -9.666 9.449 1.00 86.56 126 VAL A N 1
ATOM 925 C CA . VAL A 1 126 ? -9.294 -9.021 9.466 1.00 86.56 126 VAL A CA 1
ATOM 926 C C . VAL A 1 126 ? -8.249 -10.112 9.602 1.00 86.56 126 VAL A C 1
ATOM 928 O O . VAL A 1 126 ? -8.324 -10.918 10.521 1.00 86.56 126 VAL A O 1
ATOM 931 N N . THR A 1 127 ? -7.288 -10.173 8.692 1.00 83.44 127 THR A N 1
ATOM 932 C CA . THR A 1 127 ? -6.198 -11.156 8.745 1.00 83.44 127 THR A CA 1
ATOM 933 C C . THR A 1 127 ? -4.874 -10.441 8.851 1.00 83.44 127 THR A C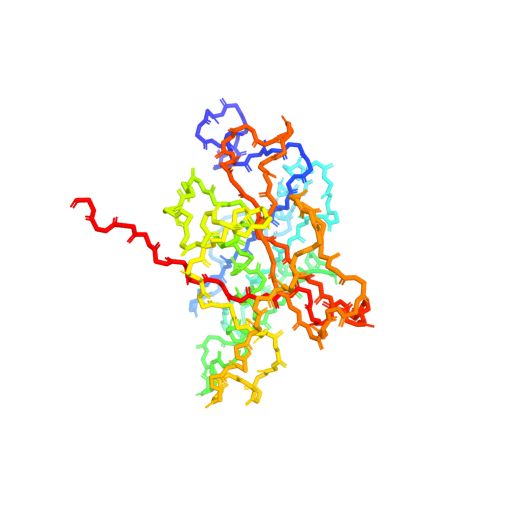 1
ATOM 935 O O . THR A 1 127 ? -4.655 -9.416 8.190 1.00 83.44 127 THR A O 1
ATOM 938 N N . ASP A 1 128 ? -4.007 -10.975 9.712 1.00 74.50 128 ASP A N 1
ATOM 939 C CA . ASP A 1 128 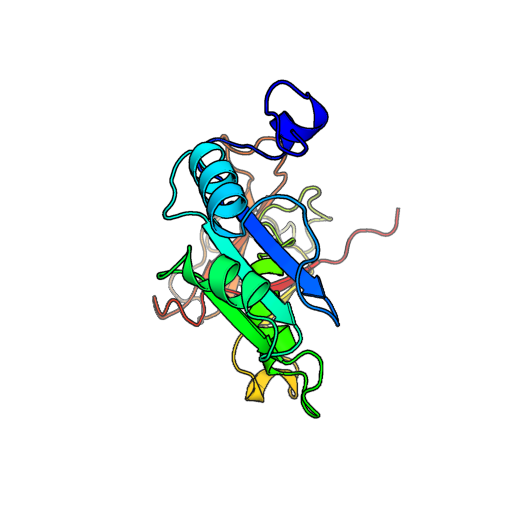? -2.669 -10.435 9.834 1.00 74.50 128 ASP A CA 1
ATOM 940 C C . ASP A 1 128 ? -1.885 -10.714 8.566 1.00 74.50 128 ASP A C 1
ATOM 942 O O . ASP A 1 128 ? -1.978 -11.775 7.937 1.00 74.50 128 ASP A O 1
ATOM 946 N N . GLY A 1 129 ? -1.087 -9.732 8.218 1.00 66.00 129 GLY A N 1
ATOM 947 C CA . GLY A 1 129 ? -0.166 -9.834 7.144 1.00 66.00 129 GLY A CA 1
ATOM 948 C C . GLY A 1 129 ? 1.279 -9.833 7.625 1.00 66.00 129 GLY A C 1
ATOM 949 O O . GLY A 1 129 ? 1.762 -8.776 7.989 1.00 66.00 129 GLY A O 1
ATOM 950 N N . TRP A 1 130 ? 1.992 -10.972 7.561 1.00 58.88 130 TRP A N 1
ATOM 951 C CA . TRP A 1 130 ? 3.242 -11.162 6.770 1.00 58.88 130 TRP A CA 1
ATOM 952 C C . TRP A 1 130 ? 4.015 -12.437 7.060 1.00 58.88 130 TRP A C 1
ATOM 954 O O . TRP A 1 130 ? 4.423 -12.729 8.176 1.00 58.88 130 TRP A O 1
ATOM 964 N N . SER A 1 131 ? 4.248 -13.182 5.978 1.00 48.97 131 SER A N 1
ATOM 965 C CA . SER A 1 131 ? 5.518 -13.350 5.256 1.00 48.97 131 SER A CA 1
ATOM 966 C C . SER A 1 131 ? 5.197 -14.063 3.921 1.00 48.97 131 SER A C 1
ATOM 968 O O . SER A 1 131 ? 4.056 -14.490 3.729 1.00 48.97 131 SER A O 1
ATOM 970 N N . GLU A 1 132 ? 6.155 -14.233 3.001 1.00 45.62 132 GLU A N 1
ATOM 971 C CA . GLU A 1 132 ? 6.003 -15.129 1.829 1.00 45.62 132 GLU A CA 1
ATOM 972 C C . GLU A 1 132 ? 5.589 -16.553 2.232 1.00 45.62 132 GLU A C 1
ATOM 974 O O . GLU A 1 132 ? 4.737 -17.162 1.587 1.00 45.62 132 GLU A O 1
ATOM 979 N N . ALA A 1 133 ? 6.101 -17.046 3.364 1.00 44.88 133 ALA A N 1
ATOM 980 C CA . ALA A 1 133 ? 5.713 -18.336 3.931 1.00 44.88 133 ALA A CA 1
ATOM 981 C C . ALA A 1 133 ? 4.274 -18.333 4.491 1.00 44.88 133 ALA A C 1
ATOM 983 O O . ALA A 1 133 ? 3.603 -19.363 4.485 1.00 44.88 133 ALA A O 1
ATOM 984 N N . SER A 1 134 ? 3.769 -17.170 4.912 1.00 45.41 134 SER A N 1
ATOM 985 C CA . SER A 1 134 ? 2.405 -16.976 5.429 1.00 45.41 134 SER A CA 1
ATOM 986 C C . SER A 1 134 ? 1.385 -16.680 4.325 1.00 45.41 134 SER A C 1
ATOM 988 O O . SER A 1 134 ? 0.222 -16.451 4.616 1.00 45.41 134 SER A O 1
ATOM 990 N N . ARG A 1 135 ? 1.787 -16.643 3.048 1.00 46.47 135 ARG A N 1
ATOM 991 C CA . ARG A 1 135 ? 0.856 -16.501 1.914 1.00 46.47 135 ARG A CA 1
ATOM 992 C C . ARG A 1 135 ? 0.193 -17.828 1.539 1.00 46.47 135 ARG A C 1
ATOM 994 O O . ARG A 1 135 ? -0.871 -17.822 0.932 1.00 46.47 135 ARG A O 1
ATOM 1001 N N . ALA A 1 136 ? 0.829 -18.943 1.903 1.00 48.12 136 ALA A N 1
ATOM 1002 C CA . ALA A 1 136 ? 0.327 -20.301 1.693 1.00 48.12 136 ALA A CA 1
ATOM 1003 C C . ALA A 1 136 ? -0.568 -20.807 2.842 1.00 48.12 136 ALA A C 1
ATOM 1005 O O . ALA A 1 136 ? -1.231 -21.830 2.693 1.00 48.12 136 ALA A O 1
ATOM 1006 N N . ALA A 1 137 ? -0.594 -20.100 3.973 1.00 48.09 137 ALA A N 1
ATOM 1007 C CA . ALA A 1 137 ? -1.481 -20.364 5.096 1.00 48.09 137 ALA A CA 1
ATOM 1008 C C . ALA A 1 137 ? -2.329 -19.112 5.307 1.00 48.09 137 ALA A C 1
ATOM 1010 O O . ALA A 1 137 ? -1.757 -18.066 5.583 1.00 48.09 137 ALA A O 1
ATOM 1011 N N . ASP A 1 138 ? -3.652 -19.195 5.152 1.00 55.53 138 ASP A N 1
ATOM 1012 C CA . ASP A 1 138 ? -4.565 -18.098 5.483 1.00 55.53 138 ASP A CA 1
ATOM 1013 C C . ASP A 1 138 ? -4.123 -17.452 6.806 1.00 55.53 138 ASP A C 1
ATOM 1015 O O . ASP A 1 138 ? -4.094 -18.118 7.845 1.00 55.53 138 ASP A O 1
ATOM 1019 N N . GLY A 1 139 ? -3.665 -16.194 6.745 1.00 65.94 139 GLY A N 1
ATOM 1020 C CA . GLY A 1 139 ? -3.131 -15.494 7.910 1.00 65.94 139 GLY A CA 1
ATOM 1021 C C . GLY A 1 139 ? -4.129 -15.591 9.059 1.00 65.94 139 GLY A C 1
ATOM 1022 O O . GLY A 1 139 ? -5.336 -15.481 8.836 1.00 65.94 139 GLY A O 1
ATOM 1023 N N . ALA A 1 140 ? -3.642 -15.844 10.277 1.00 79.19 140 ALA A N 1
ATOM 1024 C CA . ALA A 1 140 ? -4.532 -16.009 11.417 1.00 79.19 140 ALA A CA 1
ATOM 1025 C C . ALA A 1 140 ? -5.451 -14.776 11.528 1.00 79.19 140 ALA A C 1
ATOM 1027 O O . ALA A 1 140 ? -4.956 -13.641 11.463 1.00 79.19 140 ALA A O 1
ATOM 1028 N N . PRO A 1 141 ? -6.777 -14.971 11.648 1.00 86.75 141 PRO A N 1
ATOM 1029 C CA . PRO A 1 141 ? -7.690 -13.854 11.782 1.00 86.75 141 PRO A CA 1
ATOM 1030 C C . PRO A 1 141 ? -7.347 -13.072 13.050 1.00 86.75 141 PRO A C 1
ATOM 1032 O O . PRO A 1 141 ? -7.199 -13.645 14.132 1.00 86.75 141 PRO A O 1
ATOM 1035 N N . ILE A 1 142 ? -7.219 -11.757 12.904 1.00 89.06 142 ILE A N 1
ATOM 1036 C CA . ILE A 1 142 ? -7.082 -10.824 14.012 1.00 89.06 142 ILE A CA 1
ATOM 1037 C C . ILE A 1 142 ? -8.474 -10.701 14.648 1.00 89.06 142 ILE A C 1
ATOM 1039 O O . ILE A 1 142 ? -9.427 -10.335 13.956 1.00 89.06 142 ILE A O 1
ATOM 1043 N N . PRO A 1 143 ? -8.636 -11.019 15.942 1.00 93.25 143 PRO A N 1
ATOM 1044 C CA . PRO A 1 143 ? -9.923 -10.905 16.614 1.00 93.25 143 PRO A CA 1
ATOM 1045 C C . PRO A 1 143 ? -10.316 -9.441 16.848 1.00 93.25 143 PRO A C 1
ATOM 1047 O O . PRO A 1 143 ? -9.483 -8.535 16.836 1.00 93.25 143 PRO A O 1
ATOM 1050 N N . ARG A 1 144 ? -11.600 -9.201 17.127 1.00 92.81 144 ARG A N 1
ATOM 1051 C CA . ARG A 1 144 ? -12.076 -7.888 17.586 1.00 92.81 144 ARG A CA 1
ATOM 1052 C C . ARG A 1 144 ? -11.509 -7.544 18.956 1.00 92.81 144 ARG A C 1
ATOM 1054 O O . ARG A 1 144 ? -11.371 -8.417 19.812 1.00 92.81 144 ARG A O 1
ATOM 1061 N N . CYS A 1 145 ? -11.250 -6.263 19.178 1.00 94.38 145 CYS A N 1
ATOM 1062 C CA . CYS A 1 145 ? -10.918 -5.761 20.497 1.00 94.38 145 CYS A CA 1
ATOM 1063 C C . CYS A 1 145 ? -12.147 -5.784 21.414 1.00 94.38 145 CYS A C 1
ATOM 1065 O O . CYS A 1 145 ? -13.261 -5.467 20.993 1.00 94.38 145 CYS A O 1
ATOM 1067 N N . THR A 1 146 ? -11.932 -6.073 22.696 1.00 95.31 146 THR A N 1
ATOM 1068 C CA . THR A 1 146 ? -12.927 -5.787 23.732 1.00 95.31 146 THR A CA 1
ATOM 1069 C C . THR A 1 146 ? -12.977 -4.276 23.927 1.00 95.31 146 THR A C 1
ATOM 1071 O O . THR A 1 146 ? -11.953 -3.655 24.196 1.00 95.31 146 THR A O 1
ATOM 1074 N N . MET A 1 147 ? -14.146 -3.650 23.800 1.00 95.56 147 MET A N 1
ATOM 1075 C CA . MET A 1 147 ? -14.265 -2.192 23.906 1.00 95.56 147 MET A CA 1
ATOM 1076 C C . MET A 1 147 ? -14.652 -1.760 25.322 1.00 95.56 147 MET A C 1
ATOM 1078 O O . MET A 1 147 ? -15.641 -2.233 25.875 1.00 95.56 147 MET A O 1
ATOM 1082 N N . ALA A 1 148 ? -13.902 -0.816 25.899 1.00 95.00 148 ALA A N 1
ATOM 1083 C CA . ALA A 1 148 ? -14.263 -0.170 27.165 1.00 95.00 148 ALA A CA 1
ATOM 1084 C C . ALA A 1 148 ? -15.170 1.053 26.953 1.00 95.00 148 ALA A C 1
ATOM 1086 O O . ALA A 1 148 ? -15.975 1.393 27.818 1.00 95.00 148 ALA A O 1
ATOM 1087 N N . ALA A 1 149 ? -15.031 1.730 25.812 1.00 94.00 149 ALA A N 1
ATOM 1088 C CA . ALA A 1 149 ? -15.870 2.848 25.397 1.00 94.00 149 ALA A CA 1
ATOM 1089 C C . ALA A 1 149 ? -15.873 2.973 23.867 1.00 94.00 149 ALA A C 1
ATOM 1091 O O . ALA A 1 149 ? -15.034 2.383 23.184 1.00 94.00 149 ALA A O 1
ATOM 1092 N N . ALA A 1 150 ? -16.776 3.793 23.323 1.00 88.00 150 ALA A N 1
ATOM 1093 C CA . ALA A 1 150 ? -16.733 4.154 21.910 1.00 88.00 150 ALA A CA 1
ATOM 1094 C C . ALA A 1 150 ? -15.367 4.776 21.570 1.00 88.00 150 ALA A C 1
ATOM 1096 O O . ALA A 1 150 ? -14.985 5.810 22.117 1.00 88.00 150 ALA A O 1
ATOM 1097 N N . GLY A 1 151 ? -14.622 4.107 20.693 1.00 87.62 151 GLY A N 1
ATOM 1098 C CA . GLY A 1 151 ? -13.291 4.527 20.271 1.00 87.62 151 GLY A CA 1
ATOM 1099 C C . GLY A 1 151 ? -12.149 4.229 21.248 1.00 87.62 151 GLY A C 1
ATOM 1100 O O . GLY A 1 151 ? -11.085 4.835 21.134 1.00 87.62 151 GLY A O 1
ATOM 1101 N N . ARG A 1 152 ? -12.358 3.346 22.235 1.00 92.62 152 ARG A N 1
ATOM 1102 C CA . ARG A 1 152 ? -11.312 2.942 23.182 1.00 92.62 152 ARG A CA 1
ATOM 1103 C C . ARG A 1 152 ? -11.413 1.457 23.560 1.00 92.62 152 ARG A C 1
ATOM 1105 O O . ARG A 1 152 ? -12.331 1.094 24.306 1.00 92.62 152 ARG A O 1
ATOM 1112 N N . PRO A 1 153 ? -10.463 0.619 23.113 1.00 94.94 153 PRO A N 1
ATOM 1113 C CA . PRO A 1 153 ? -10.308 -0.746 23.608 1.00 94.94 153 PRO A CA 1
ATOM 1114 C C . PRO A 1 153 ? -10.093 -0.800 25.125 1.00 94.94 153 PRO A C 1
ATOM 1116 O O . PRO A 1 153 ? -9.548 0.127 25.731 1.00 94.94 153 PRO A O 1
ATOM 1119 N N . ALA A 1 154 ? -10.531 -1.886 25.755 1.00 96.19 154 ALA A N 1
ATOM 1120 C CA . ALA A 1 154 ? -10.231 -2.181 27.146 1.00 96.19 154 ALA A CA 1
ATOM 1121 C C . ALA A 1 154 ? -8.732 -2.465 27.307 1.00 96.19 154 ALA A C 1
ATOM 1123 O O . ALA A 1 154 ? -8.119 -3.090 26.442 1.00 96.19 154 ALA A O 1
ATOM 1124 N N . ALA A 1 155 ? -8.139 -2.001 28.409 1.00 94.94 155 ALA A N 1
ATOM 1125 C CA . ALA A 1 155 ? -6.692 -2.077 28.630 1.00 94.94 155 ALA A CA 1
ATOM 1126 C C . ALA A 1 155 ? -6.158 -3.519 28.741 1.00 94.94 155 ALA A C 1
ATOM 1128 O O . ALA A 1 155 ? -4.968 -3.747 28.553 1.00 94.94 155 ALA A O 1
ATOM 1129 N N . ASP A 1 156 ? -7.027 -4.475 29.059 1.00 96.06 156 ASP A N 1
ATOM 1130 C CA . ASP A 1 156 ? -6.744 -5.905 29.182 1.00 96.06 156 ASP A CA 1
ATOM 1131 C C . ASP A 1 156 ? -7.090 -6.705 27.915 1.00 96.06 156 ASP A C 1
ATOM 1133 O O . ASP A 1 156 ? -7.033 -7.935 27.925 1.00 96.06 156 ASP A O 1
ATOM 1137 N N . THR A 1 157 ? -7.433 -6.028 26.814 1.00 95.19 157 THR A N 1
ATOM 1138 C CA . THR A 1 157 ? -7.721 -6.689 25.539 1.00 95.19 157 THR A CA 1
ATOM 1139 C C . THR A 1 157 ? -6.486 -7.440 25.025 1.00 95.19 157 THR A C 1
ATOM 1141 O O . THR A 1 157 ? -5.423 -6.830 24.886 1.00 95.19 157 THR A O 1
ATOM 1144 N N . PRO A 1 158 ? -6.597 -8.741 24.693 1.00 94.75 158 PRO A N 1
ATOM 1145 C CA . PRO A 1 158 ? -5.508 -9.480 24.062 1.00 94.75 158 PRO A CA 1
ATOM 1146 C C . PRO A 1 158 ? -5.130 -8.888 22.699 1.00 94.75 158 PRO A C 1
ATOM 1148 O O . PRO A 1 158 ? -6.003 -8.573 21.895 1.00 94.75 158 PRO A O 1
ATOM 1151 N N . LEU A 1 159 ? -3.827 -8.779 22.430 1.00 91.81 159 LEU A N 1
ATOM 1152 C CA . LEU A 1 159 ? -3.280 -8.261 21.173 1.00 91.81 159 LEU A CA 1
ATOM 1153 C C . LEU A 1 159 ? -2.692 -9.406 20.313 1.00 91.81 159 LEU A C 1
ATOM 1155 O O . LEU A 1 159 ? -2.142 -10.351 20.886 1.00 91.81 159 LEU A O 1
ATOM 1159 N N . PRO A 1 160 ? -2.737 -9.319 18.967 1.00 91.56 160 PRO A N 1
ATOM 1160 C CA . PRO A 1 160 ? -3.330 -8.229 18.196 1.00 91.56 160 PRO A CA 1
ATOM 1161 C C . PRO A 1 160 ? -4.861 -8.279 18.216 1.00 91.56 160 PRO A C 1
ATOM 1163 O O . PRO A 1 160 ? -5.453 -9.352 18.315 1.00 91.56 160 PRO A O 1
ATOM 1166 N N . CYS A 1 161 ? -5.496 -7.119 18.090 1.00 92.62 161 CYS A N 1
ATOM 1167 C CA . CYS A 1 161 ? -6.942 -7.022 17.914 1.00 92.62 161 CYS A CA 1
ATOM 1168 C C . CYS A 1 161 ? -7.300 -5.856 16.989 1.00 92.62 161 CYS A C 1
ATOM 1170 O O . CYS A 1 161 ? -6.482 -4.961 16.784 1.00 92.62 161 CYS A O 1
ATOM 1172 N N . TYR A 1 162 ? -8.515 -5.845 16.438 1.00 92.50 162 TYR A N 1
ATOM 1173 C CA . TYR A 1 162 ? -9.005 -4.728 15.629 1.00 92.50 162 TYR A CA 1
ATOM 1174 C C . TYR A 1 162 ? -10.276 -4.086 16.196 1.00 92.50 162 TYR A C 1
ATOM 1176 O O . TYR A 1 162 ? -11.099 -4.745 16.834 1.00 92.50 162 TYR A O 1
ATOM 1184 N N . TRP A 1 163 ? -10.469 -2.798 15.930 1.00 92.81 163 TRP A N 1
ATOM 1185 C CA . TRP A 1 163 ? -11.687 -2.057 16.261 1.00 92.81 163 TRP A CA 1
ATOM 1186 C C . TRP A 1 163 ? -11.998 -0.991 15.208 1.00 92.81 163 TRP A C 1
ATOM 1188 O O . TRP A 1 163 ? -11.161 -0.666 14.371 1.00 92.81 163 TRP A O 1
ATOM 1198 N N . ILE A 1 164 ? -13.224 -0.461 15.232 1.00 91.06 164 ILE A N 1
ATOM 1199 C CA . ILE A 1 164 ? -13.688 0.548 14.276 1.00 91.06 164 ILE A CA 1
ATOM 1200 C C . ILE A 1 164 ? -13.794 1.905 14.971 1.00 91.06 164 ILE A C 1
ATOM 1202 O O . ILE A 1 164 ? -14.609 2.107 15.876 1.00 91.06 164 ILE A O 1
ATOM 1206 N N . ALA A 1 165 ? -12.963 2.848 14.546 1.00 88.75 165 ALA A N 1
ATOM 1207 C CA . ALA A 1 165 ? -13.041 4.239 14.947 1.00 88.75 165 ALA A CA 1
ATOM 1208 C C . ALA A 1 165 ? -14.055 5.003 14.080 1.00 88.75 165 ALA A C 1
ATOM 1210 O O . ALA A 1 165 ? -14.264 4.657 12.914 1.00 88.75 165 ALA A O 1
ATOM 1211 N N . PRO A 1 166 ? -14.683 6.064 14.610 1.00 83.69 166 PRO A N 1
ATOM 1212 C CA . PRO A 1 166 ? -15.368 7.029 13.759 1.00 83.69 166 PRO A CA 1
ATOM 1213 C C . PRO A 1 166 ? -14.381 7.666 12.767 1.00 83.69 166 PRO A C 1
ATOM 1215 O O . PRO A 1 166 ? -13.176 7.714 13.026 1.00 83.69 166 PRO A O 1
ATOM 1218 N N . GLY A 1 167 ? -14.901 8.146 11.635 1.00 74.25 167 GLY A N 1
ATOM 1219 C CA . GLY A 1 167 ? -14.115 8.880 10.643 1.00 74.25 167 GLY A CA 1
ATOM 1220 C C . GLY A 1 167 ? -13.377 10.092 11.223 1.00 74.25 167 GLY A C 1
ATOM 1221 O O . GLY A 1 167 ? -13.716 10.608 12.292 1.00 74.25 167 GLY A O 1
ATOM 1222 N N . PHE A 1 168 ? -12.355 10.555 10.504 1.00 74.19 168 PHE A N 1
ATOM 1223 C CA . PHE A 1 168 ? -11.543 11.711 10.890 1.00 74.19 168 PHE A CA 1
ATOM 1224 C C . PHE A 1 168 ? -12.101 12.985 10.270 1.00 74.19 168 PHE A C 1
ATOM 1226 O O . PHE A 1 168 ? -12.562 12.973 9.135 1.00 74.19 168 PHE A O 1
ATOM 1233 N N . ALA A 1 169 ? -11.982 14.108 10.983 1.00 72.12 169 ALA A N 1
ATOM 1234 C CA . ALA A 1 169 ? -12.351 15.415 10.436 1.00 72.12 169 ALA A CA 1
ATOM 1235 C C . ALA A 1 169 ? -11.570 15.757 9.151 1.00 72.12 169 ALA A C 1
ATOM 1237 O O . ALA A 1 169 ? -12.093 16.458 8.289 1.00 72.12 169 ALA A O 1
ATOM 1238 N N . ASP A 1 170 ? -10.353 15.224 9.019 1.00 71.62 170 ASP A N 1
ATOM 1239 C CA . ASP A 1 170 ? -9.469 15.461 7.876 1.00 71.62 170 ASP A CA 1
ATOM 1240 C C . ASP A 1 170 ? -9.826 14.610 6.640 1.00 71.62 170 ASP A C 1
ATOM 1242 O O . ASP A 1 170 ? -9.347 14.908 5.549 1.00 71.62 170 ASP A O 1
ATOM 1246 N N . TYR A 1 171 ? -10.682 13.588 6.796 1.00 73.56 171 TYR A N 1
ATOM 1247 C CA . TYR A 1 171 ? -11.143 12.695 5.723 1.00 73.56 171 TYR A CA 1
ATOM 1248 C C . TYR A 1 171 ? -12.676 12.574 5.771 1.00 73.56 171 TYR A C 1
ATOM 1250 O O . TYR A 1 171 ? -13.206 11.589 6.287 1.00 73.56 171 TYR A O 1
ATOM 1258 N N . PRO A 1 172 ? -13.422 13.591 5.304 1.00 74.38 172 PRO A N 1
ATOM 1259 C CA . PRO A 1 172 ? -14.884 13.624 5.392 1.00 74.38 172 PRO A CA 1
ATOM 1260 C C . PRO A 1 172 ? -15.589 12.538 4.565 1.00 74.38 172 PRO A C 1
ATOM 1262 O O . PRO A 1 172 ? -16.731 12.195 4.860 1.00 74.38 172 PRO A O 1
ATOM 1265 N N . GLU A 1 173 ? -14.925 11.979 3.554 1.00 77.31 173 GLU A N 1
ATOM 1266 C CA . GLU A 1 173 ? -15.366 10.797 2.804 1.00 77.31 173 GLU A CA 1
ATOM 1267 C C . GLU A 1 173 ? -15.350 9.510 3.643 1.00 77.31 173 GLU A C 1
ATOM 1269 O O . GLU A 1 173 ? -15.851 8.471 3.216 1.00 77.31 173 GLU A O 1
ATOM 1274 N N . CYS A 1 174 ? -14.783 9.581 4.845 1.00 80.88 174 CYS A N 1
ATOM 1275 C CA . CYS A 1 174 ? -14.558 8.446 5.702 1.00 80.88 174 CYS A CA 1
ATOM 1276 C C . CYS A 1 174 ? -15.679 8.241 6.709 1.00 80.88 174 CYS A C 1
ATOM 1278 O O . CYS A 1 174 ? -15.748 8.928 7.729 1.00 80.88 174 CYS A O 1
ATOM 1280 N N . ALA A 1 175 ? -16.545 7.254 6.472 1.00 82.88 175 ALA A N 1
ATOM 1281 C CA . ALA A 1 175 ? -17.610 6.939 7.418 1.00 82.88 175 ALA A CA 1
ATOM 1282 C C . ALA A 1 175 ? -17.063 6.298 8.705 1.00 82.88 175 ALA A C 1
ATOM 1284 O O . ALA A 1 175 ? -17.606 6.515 9.795 1.00 82.88 175 ALA A O 1
ATOM 1285 N N . ALA A 1 176 ? -15.997 5.503 8.595 1.00 85.94 176 ALA A N 1
ATOM 1286 C CA . ALA A 1 176 ? -15.336 4.856 9.721 1.00 85.94 176 ALA A CA 1
ATOM 1287 C C . ALA A 1 176 ? -13.894 4.462 9.384 1.00 85.94 176 ALA A C 1
ATOM 1289 O O . ALA A 1 176 ? -13.542 4.369 8.214 1.00 85.94 176 ALA A O 1
ATOM 1290 N N . ARG A 1 177 ? -13.080 4.198 10.411 1.00 86.50 177 ARG A N 1
ATOM 1291 C CA . ARG A 1 177 ? -11.696 3.750 10.268 1.00 86.50 177 ARG A CA 1
ATOM 1292 C C . ARG A 1 177 ? -11.452 2.404 10.959 1.00 86.50 177 ARG A C 1
ATOM 1294 O O . ARG A 1 177 ? -11.748 2.289 12.144 1.00 86.50 177 ARG A O 1
ATOM 1301 N N . LEU A 1 178 ? -10.856 1.424 10.287 1.00 87.00 178 LEU A N 1
ATOM 1302 C CA . LEU A 1 178 ? -10.298 0.231 10.928 1.00 87.00 178 LEU A CA 1
ATOM 1303 C C . LEU A 1 178 ? -9.018 0.588 11.697 1.00 87.00 178 LEU A C 1
ATOM 1305 O O . LEU A 1 178 ? -8.136 1.260 11.1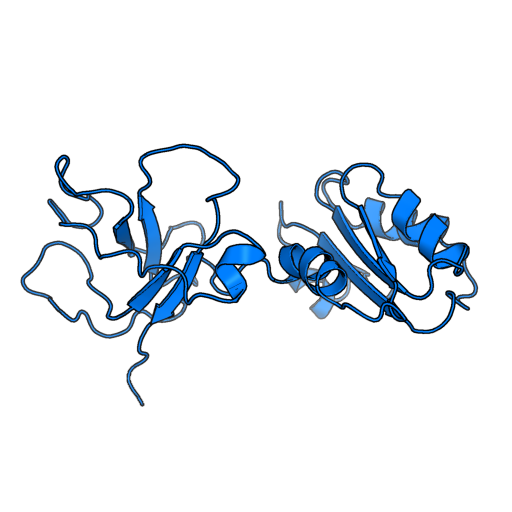83 1.00 87.00 178 LEU A O 1
ATOM 1309 N N . VAL A 1 179 ? -8.904 0.147 12.943 1.00 87.94 179 VAL A N 1
ATOM 1310 C CA . VAL A 1 179 ? -7.702 0.318 13.764 1.00 87.94 179 VAL A CA 1
ATOM 1311 C C . VAL A 1 179 ? -7.262 -1.047 14.252 1.00 87.94 179 VAL A C 1
ATOM 1313 O O . VAL A 1 179 ? -8.089 -1.822 14.724 1.00 87.94 179 VAL A O 1
ATOM 1316 N N . ILE A 1 180 ? -5.967 -1.336 14.151 1.00 88.19 180 ILE A N 1
ATOM 1317 C CA . ILE A 1 180 ? -5.376 -2.583 14.634 1.00 88.19 180 ILE A CA 1
ATOM 1318 C C . ILE A 1 180 ? -4.416 -2.251 15.766 1.00 88.19 180 ILE A C 1
ATOM 1320 O O . ILE A 1 180 ? -3.420 -1.560 15.568 1.00 88.19 180 ILE A O 1
ATOM 1324 N N . GLU A 1 181 ? -4.723 -2.765 16.949 1.00 89.19 181 GLU A N 1
ATOM 1325 C CA . GLU A 1 181 ? -3.861 -2.683 18.118 1.00 89.19 181 GLU A CA 1
ATOM 1326 C C . GLU A 1 181 ? -2.889 -3.861 18.092 1.00 89.19 181 GLU A C 1
ATOM 1328 O O . GLU A 1 181 ? -3.288 -5.020 17.928 1.00 89.19 181 GLU A O 1
ATOM 1333 N N . ARG A 1 182 ? -1.599 -3.582 18.272 1.00 88.06 182 ARG A N 1
ATOM 1334 C CA . ARG A 1 182 ? -0.534 -4.590 18.269 1.00 88.06 182 ARG A CA 1
ATOM 1335 C C . ARG A 1 182 ? 0.334 -4.426 19.507 1.00 88.06 182 ARG A C 1
ATOM 1337 O O . ARG A 1 182 ? 0.501 -3.330 20.022 1.00 88.06 182 ARG A O 1
ATOM 1344 N N . ALA A 1 183 ? 0.905 -5.531 19.983 1.00 84.75 183 ALA A N 1
ATOM 1345 C CA . ALA A 1 183 ? 1.811 -5.517 21.136 1.00 84.75 183 ALA A CA 1
ATOM 1346 C C . ALA A 1 183 ? 3.220 -4.988 20.801 1.00 84.75 183 ALA A C 1
ATOM 1348 O O . ALA A 1 183 ? 4.042 -4.823 21.699 1.00 84.75 183 ALA A O 1
ATOM 1349 N N . THR A 1 184 ? 3.520 -4.790 19.517 1.00 76.94 184 THR A N 1
ATOM 1350 C CA . THR A 1 184 ? 4.836 -4.404 19.006 1.00 76.94 184 THR A CA 1
ATOM 1351 C C . THR A 1 184 ? 4.685 -3.303 17.964 1.00 7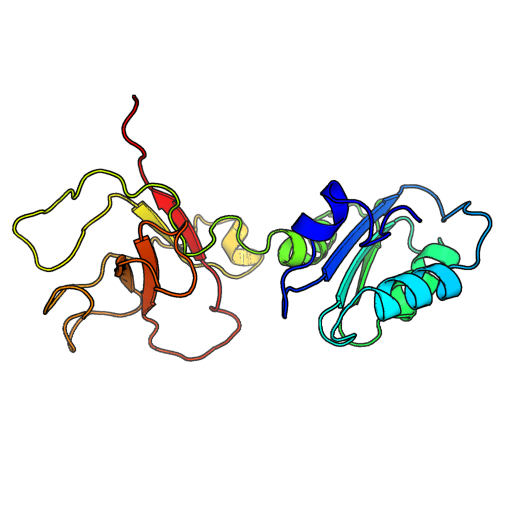6.94 184 THR A C 1
ATOM 1353 O O . THR A 1 184 ? 3.748 -3.336 17.166 1.00 76.94 184 THR A O 1
ATOM 1356 N N . ASP A 1 185 ? 5.645 -2.379 17.948 1.00 68.38 185 ASP A N 1
ATOM 1357 C CA . ASP A 1 185 ? 5.771 -1.311 16.950 1.00 68.38 185 ASP A CA 1
ATOM 1358 C C . ASP A 1 185 ? 6.560 -1.771 15.708 1.00 68.38 185 ASP A C 1
ATOM 1360 O O . ASP A 1 185 ? 7.109 -0.949 14.975 1.00 68.38 185 ASP A O 1
ATOM 1364 N N . ASP A 1 186 ? 6.687 -3.086 15.488 1.00 65.06 186 ASP A N 1
ATOM 1365 C CA . ASP A 1 186 ? 7.432 -3.628 14.352 1.00 65.06 186 ASP A CA 1
ATOM 1366 C C . ASP A 1 186 ? 6.778 -3.191 13.026 1.00 65.06 186 ASP A C 1
ATOM 1368 O O . ASP A 1 186 ? 5.660 -3.623 12.716 1.00 65.06 186 ASP A O 1
ATOM 1372 N N . PRO A 1 187 ? 7.459 -2.368 12.205 1.00 53.22 187 PRO A N 1
ATOM 1373 C CA . PRO A 1 187 ? 6.911 -1.895 10.942 1.00 53.22 187 PRO A CA 1
ATOM 1374 C C . PRO A 1 187 ? 6.662 -3.027 9.932 1.00 53.22 187 PRO A C 1
ATOM 1376 O O . PRO A 1 187 ? 5.899 -2.828 8.989 1.00 53.22 187 PRO A O 1
ATOM 1379 N N . ALA A 1 188 ? 7.246 -4.218 10.112 1.00 53.28 188 ALA A N 1
ATOM 1380 C CA . ALA A 1 188 ? 6.947 -5.385 9.279 1.00 53.28 188 ALA A CA 1
ATOM 1381 C C . ALA A 1 188 ? 5.508 -5.909 9.466 1.00 53.28 188 ALA A C 1
ATOM 1383 O O . ALA A 1 188 ? 4.980 -6.568 8.572 1.00 53.28 188 ALA A O 1
ATOM 1384 N N . LEU A 1 189 ? 4.860 -5.578 10.590 1.00 56.44 189 LEU A N 1
ATOM 1385 C CA . LEU A 1 189 ? 3.462 -5.905 10.901 1.00 56.44 189 LEU A CA 1
ATOM 1386 C C . LEU A 1 189 ? 2.504 -4.744 10.588 1.00 56.44 189 LEU A C 1
ATOM 1388 O O . LEU A 1 189 ? 1.347 -4.751 11.006 1.00 56.44 189 LEU A O 1
ATOM 1392 N N . ALA A 1 190 ? 2.955 -3.721 9.859 1.00 59.62 190 ALA A N 1
ATOM 1393 C CA . ALA A 1 190 ? 2.167 -2.515 9.601 1.00 59.62 190 ALA A CA 1
ATOM 1394 C C . ALA A 1 190 ? 0.964 -2.724 8.666 1.00 59.62 190 ALA A C 1
ATOM 1396 O O . ALA A 1 190 ? 0.269 -1.761 8.353 1.00 59.62 190 ALA A O 1
ATOM 1397 N N . TRP A 1 191 ? 0.709 -3.945 8.193 1.00 66.75 191 TRP A N 1
ATOM 1398 C CA . TRP A 1 191 ? -0.342 -4.194 7.220 1.00 66.75 191 TRP A CA 1
ATOM 1399 C C . TRP A 1 191 ? -1.260 -5.338 7.647 1.00 66.75 191 TRP A C 1
ATOM 1401 O O . TRP A 1 191 ? -0.875 -6.268 8.353 1.00 66.75 191 TRP A O 1
ATOM 1411 N N . ALA A 1 192 ? -2.512 -5.236 7.224 1.00 71.94 192 ALA A N 1
ATOM 1412 C CA . ALA A 1 192 ? -3.535 -6.245 7.417 1.00 71.94 192 ALA A CA 1
ATOM 1413 C C . ALA A 1 192 ? -4.465 -6.241 6.211 1.00 71.94 192 ALA A C 1
ATOM 1415 O O . ALA A 1 192 ? -4.574 -5.248 5.489 1.00 71.94 192 ALA A O 1
ATOM 1416 N N . ARG A 1 193 ? -5.152 -7.359 5.994 1.00 73.94 193 ARG A N 1
ATOM 1417 C CA . ARG A 1 193 ? -6.245 -7.424 5.022 1.00 73.94 193 ARG A CA 1
ATOM 1418 C C . ARG A 1 193 ? -7.550 -7.380 5.778 1.00 73.94 193 ARG A C 1
ATOM 1420 O O . ARG A 1 193 ? -7.710 -8.116 6.747 1.00 73.94 193 ARG A O 1
ATOM 1427 N N . CYS A 1 194 ? -8.474 -6.558 5.308 1.00 76.44 194 CYS A N 1
ATOM 1428 C CA . CYS A 1 194 ? -9.806 -6.460 5.869 1.00 76.44 194 CYS A CA 1
ATOM 1429 C C . CYS A 1 194 ? -10.839 -6.732 4.778 1.00 76.44 194 CYS A C 1
ATOM 1431 O O . CYS A 1 194 ? -10.756 -6.177 3.684 1.00 76.44 194 CYS A O 1
ATOM 1433 N N . ALA A 1 195 ? -11.805 -7.588 5.085 1.00 80.31 195 ALA A N 1
ATOM 1434 C CA . ALA A 1 195 ? -13.008 -7.772 4.292 1.00 80.31 195 ALA A CA 1
ATOM 1435 C C . ALA A 1 195 ? -14.210 -7.668 5.231 1.00 80.31 195 ALA A C 1
ATOM 1437 O O . ALA A 1 195 ? -14.441 -8.569 6.033 1.00 80.31 195 ALA A O 1
ATOM 1438 N N . CYS A 1 196 ? -14.949 -6.563 5.159 1.00 78.62 196 CYS A N 1
ATOM 1439 C CA . CYS A 1 196 ? -16.189 -6.389 5.911 1.00 78.62 196 CYS A CA 1
ATOM 1440 C C . CYS A 1 196 ? -17.382 -6.827 5.064 1.00 78.62 196 CYS A C 1
ATOM 1442 O O . CYS A 1 196 ? -17.431 -6.533 3.867 1.00 78.62 196 CYS A O 1
ATOM 1444 N N . ALA A 1 197 ? -18.346 -7.511 5.678 1.00 74.19 197 ALA A N 1
ATOM 1445 C CA . ALA A 1 197 ? -19.622 -7.771 5.032 1.00 74.19 197 ALA A CA 1
ATOM 1446 C C . ALA A 1 197 ? -20.323 -6.427 4.779 1.00 74.19 197 ALA A C 1
ATOM 1448 O O . ALA A 1 197 ? -20.690 -5.715 5.715 1.00 74.19 197 ALA A O 1
ATOM 1449 N N . LEU A 1 198 ? -20.470 -6.065 3.506 1.00 63.12 198 LEU A N 1
ATOM 1450 C CA . LEU A 1 198 ? -21.394 -5.015 3.098 1.00 63.12 198 LEU A CA 1
ATOM 1451 C C . LEU A 1 198 ? -22.786 -5.641 3.020 1.00 63.12 198 LEU A C 1
ATOM 1453 O O . LEU A 1 198 ? -22.927 -6.774 2.554 1.00 63.12 198 LEU A O 1
ATOM 1457 N N . ASP A 1 199 ? -23.797 -4.925 3.505 1.00 52.00 199 ASP A N 1
ATOM 1458 C CA . ASP A 1 199 ? -25.184 -5.375 3.399 1.00 52.00 199 ASP A CA 1
ATOM 1459 C C . ASP A 1 199 ? -25.514 -5.539 1.901 1.00 52.00 199 ASP A C 1
ATOM 1461 O O . ASP A 1 199 ? -25.247 -4.611 1.127 1.00 52.00 199 ASP A O 1
ATOM 1465 N N . PRO A 1 200 ? -26.012 -6.698 1.433 1.00 49.50 200 PRO A N 1
ATOM 1466 C CA . PRO A 1 200 ? -26.481 -6.811 0.062 1.00 49.50 200 PRO A CA 1
ATOM 1467 C C . PRO A 1 200 ? -27.706 -5.903 -0.094 1.00 49.50 200 PRO A C 1
ATOM 1469 O O . PRO A 1 200 ? -28.787 -6.229 0.393 1.00 49.50 200 PRO A O 1
ATOM 1472 N N . ALA A 1 201 ? -27.500 -4.748 -0.729 1.00 45.75 201 ALA A N 1
ATOM 1473 C CA . ALA A 1 201 ? -28.553 -3.796 -1.078 1.00 45.75 201 ALA A CA 1
ATOM 1474 C C . ALA A 1 201 ? -29.681 -4.431 -1.911 1.00 45.75 201 ALA A C 1
ATOM 1476 O O . ALA A 1 201 ? -29.387 -5.320 -2.748 1.00 45.75 201 ALA A O 1
#

Radius of gyration: 20.66 Å; chains: 1; bounding box: 48×42×57 Å

pLDDT: mean 79.22, std 14.13, range [38.94, 96.19]

Secondary structure (DSSP, 8-state):
-TT-TTSHHHHTT--TTPPEEEEEE-SS----SS-HHHHHHHHHHHSSSGGGEEEEEEE-TT-HHHHHHHHTSTTSEEEEETT-S--HHHHHHHTTTT--SS-SEESS----S-TTSSS----EEEEE---SGGGSS-PPBPPBPPEEETTEE-TT--SSEEEEEEPPTT-TT-SEEEEEE-S---GGG--EEEEE-----

Foldseek 3Di:
DVQPCVDVVNVVVDDVPAAAEEEAEDAAADPDPDQLVVVLVVVCVSDPHLLRYAYEYAYAPPRVRSVVNQVSNVPHGDYHYNPDPDCVVVCVSCVVVVPDPVPLFDLDAAQQPCPVAAAGHFAKFKFWDDDSVCVVPGGPTAAAARAPHHVHGDPPTDPFHKDKHADDPVCPSGRIGIDTDHPDPPVNRVDIDMDTDHDPD

Sequence (201 aa):
DALDPARPEVAAFRRPGAWLMILVIDAEDDASPLAATAYAEALRRDADDPSRVIVGVVADLGAPRLRAFADAFPNRNAMVSIVADDWTDVVAVATPFGLGIVDDCLAEAGPDVAPDQPGRQLDCVVTDGWSEASRAADGAPIPRCTMAAAGRPAADTPLPCYWIAPGFADYPECAARLVIERATDDPALAWARCACALDPA